Protein AF-A0A7V9ZMJ8-F1 (afdb_monomer_lite)

Foldseek 3Di:
DDDPVNVVLVVCLVVVHDLVVLLVQLLVLLVVQDPVSLVVSLVSLLSQVVVVHNLVSLLVQLLVQLQDPRLSSLVSSLVSVVSQVVVPPNLVSLLVSLLVQLQDLDPSSLVSSVVSVLVQVVVVGSLVSLLVSLLVQCPDPRLSSNVSSLVSCLSSLVSPDNLVVLLVQLLVQCVDPDPSSVVSSVVSQVSCVVSVHAPVSSVVSVVVSVVVVVVVVVVVVVVVVVVVVPD

pLDDT: mean 87.4, std 9.99, range [46.44, 97.94]

Structure (mmCIF, N/CA/C/O backbone):
data_AF-A0A7V9ZMJ8-F1
#
_entry.id   AF-A0A7V9ZMJ8-F1
#
loop_
_atom_site.group_PDB
_atom_site.id
_atom_site.type_symbol
_atom_site.label_atom_id
_atom_site.label_alt_id
_atom_site.label_comp_id
_atom_site.label_asym_id
_atom_site.label_entity_id
_atom_site.label_seq_id
_atom_site.pdbx_PDB_ins_code
_atom_site.Cartn_x
_atom_site.Cartn_y
_atom_site.Cartn_z
_atom_site.occupancy
_atom_site.B_iso_or_equiv
_atom_site.auth_seq_id
_atom_site.auth_comp_id
_atom_site.auth_asym_id
_atom_site.auth_atom_id
_atom_site.pdbx_PDB_model_num
ATOM 1 N N . MET A 1 1 ? 5.856 14.956 -35.109 1.00 46.44 1 MET A N 1
ATOM 2 C CA . MET A 1 1 ? 7.252 14.642 -35.480 1.00 46.44 1 MET A CA 1
ATOM 3 C C . MET A 1 1 ? 7.821 13.859 -34.306 1.00 46.44 1 MET A C 1
ATOM 5 O O . MET A 1 1 ? 7.789 14.405 -33.212 1.00 46.44 1 MET A O 1
ATOM 9 N N . LYS A 1 2 ? 8.173 12.573 -34.464 1.00 55.44 2 LYS A N 1
ATOM 10 C CA . LYS A 1 2 ? 8.840 11.833 -33.376 1.00 55.44 2 LYS A CA 1
ATOM 11 C C . LYS A 1 2 ? 10.192 12.506 -33.128 1.00 55.44 2 LYS A C 1
ATOM 13 O O . LYS A 1 2 ? 10.870 12.827 -34.103 1.00 55.44 2 LYS A O 1
ATOM 18 N N . ASP A 1 3 ? 10.549 12.768 -31.874 1.00 75.50 3 ASP A N 1
ATOM 19 C CA . ASP A 1 3 ? 11.880 13.294 -31.574 1.00 75.50 3 ASP A CA 1
ATOM 20 C C . ASP A 1 3 ? 12.958 12.241 -31.908 1.00 75.50 3 ASP A C 1
ATOM 22 O O . ASP A 1 3 ? 12.680 11.041 -32.012 1.00 75.50 3 ASP A O 1
ATOM 26 N N . ALA A 1 4 ? 14.192 12.697 -32.132 1.00 70.88 4 ALA A N 1
ATOM 27 C CA . ALA A 1 4 ? 15.295 11.826 -32.538 1.00 70.88 4 ALA A CA 1
ATOM 28 C C . ALA A 1 4 ? 15.610 10.733 -31.498 1.00 70.88 4 ALA A C 1
ATOM 30 O O . ALA A 1 4 ? 16.065 9.651 -31.865 1.00 70.88 4 ALA A O 1
ATOM 31 N N . ILE A 1 5 ? 15.324 10.989 -30.217 1.00 69.94 5 ILE A N 1
ATOM 32 C CA . ILE A 1 5 ? 15.531 10.039 -29.120 1.00 69.94 5 ILE A CA 1
ATOM 33 C C . ILE A 1 5 ? 14.512 8.899 -29.229 1.00 69.94 5 ILE A C 1
ATOM 35 O O . ILE A 1 5 ? 14.880 7.736 -29.126 1.00 69.94 5 ILE A O 1
ATOM 39 N N . SER A 1 6 ? 13.252 9.205 -29.529 1.00 71.31 6 SER A N 1
ATOM 40 C CA . SER A 1 6 ? 12.178 8.238 -29.753 1.00 71.31 6 SER A CA 1
ATOM 41 C C . SER A 1 6 ? 12.497 7.296 -30.915 1.00 71.31 6 SER A C 1
ATOM 43 O O . SER A 1 6 ? 12.314 6.088 -30.786 1.00 71.31 6 SER A O 1
ATOM 45 N N . VAL A 1 7 ? 13.034 7.830 -32.019 1.00 79.19 7 VAL A N 1
ATOM 46 C CA . VAL A 1 7 ? 13.450 7.035 -33.189 1.00 79.19 7 VAL A CA 1
ATOM 47 C C . VAL A 1 7 ? 14.649 6.143 -32.863 1.00 79.19 7 VAL A C 1
ATOM 49 O O . VAL A 1 7 ? 14.655 4.971 -33.233 1.00 79.19 7 VAL A O 1
ATOM 52 N N . LEU A 1 8 ? 15.647 6.673 -32.152 1.00 76.38 8 LEU A N 1
ATOM 53 C CA . LEU A 1 8 ? 16.823 5.907 -31.744 1.00 76.38 8 LEU A CA 1
ATOM 54 C C . LEU A 1 8 ? 16.453 4.775 -30.776 1.00 76.38 8 LEU A C 1
ATOM 56 O O . LEU A 1 8 ? 16.906 3.648 -30.947 1.00 76.38 8 LEU A O 1
ATOM 60 N N . LEU A 1 9 ? 15.584 5.055 -29.803 1.00 75.12 9 LEU A N 1
ATOM 61 C CA . LEU A 1 9 ? 15.070 4.051 -28.876 1.00 75.12 9 LEU A CA 1
ATOM 62 C C . LEU A 1 9 ? 14.275 2.974 -29.611 1.00 75.12 9 LEU A C 1
ATOM 64 O O . LEU A 1 9 ? 14.519 1.798 -29.369 1.00 75.12 9 LEU A O 1
ATOM 68 N N . ASP A 1 10 ? 13.367 3.348 -30.520 1.00 79.94 10 ASP A N 1
ATOM 69 C CA . ASP A 1 10 ? 12.619 2.385 -31.342 1.00 79.94 10 ASP A CA 1
ATOM 70 C C . ASP A 1 10 ? 13.582 1.467 -32.120 1.00 79.94 10 ASP A C 1
ATOM 72 O O . ASP A 1 10 ? 13.433 0.249 -32.069 1.00 79.94 10 ASP A O 1
ATOM 76 N N . GLY A 1 11 ? 14.637 2.023 -32.729 1.00 81.56 11 GLY A N 1
ATOM 77 C CA . GLY A 1 11 ? 15.664 1.238 -33.421 1.00 81.56 11 GLY A CA 1
ATOM 78 C C . GLY A 1 11 ? 16.443 0.278 -32.511 1.00 81.56 11 GLY A C 1
ATOM 79 O O . GLY A 1 11 ? 16.689 -0.863 -32.898 1.00 81.56 11 GLY A O 1
ATOM 80 N N . LEU A 1 12 ? 16.795 0.698 -31.289 1.00 80.94 12 LEU A N 1
ATOM 81 C CA . LEU A 1 12 ? 17.442 -0.175 -30.297 1.00 80.94 12 LEU A CA 1
ATOM 82 C C . LEU A 1 12 ? 16.512 -1.314 -29.852 1.00 80.94 12 LEU A C 1
ATOM 84 O O . LEU A 1 12 ? 16.929 -2.472 -29.770 1.00 80.94 12 LEU A O 1
ATOM 88 N N . PHE A 1 13 ? 15.237 -0.994 -29.623 1.00 81.81 13 PHE A N 1
ATOM 89 C CA . PHE A 1 13 ? 14.208 -1.969 -29.274 1.00 81.81 13 PHE A CA 1
ATOM 90 C C . PHE A 1 13 ? 13.979 -2.997 -30.387 1.00 81.81 13 PHE A C 1
ATOM 92 O O . PHE A 1 13 ? 13.828 -4.182 -30.084 1.00 81.81 13 PHE A O 1
ATOM 99 N N . ASP A 1 14 ? 13.964 -2.567 -31.649 1.00 82.62 14 ASP A N 1
ATOM 100 C CA . ASP A 1 14 ? 13.757 -3.437 -32.812 1.00 82.62 14 ASP A CA 1
ATOM 101 C C . ASP A 1 14 ? 14.979 -4.324 -33.092 1.00 82.62 14 ASP A C 1
ATOM 103 O O . ASP A 1 14 ? 14.833 -5.478 -33.494 1.00 82.62 14 ASP A O 1
ATOM 107 N N . ALA A 1 15 ? 16.185 -3.831 -32.799 1.00 83.19 15 ALA A N 1
ATOM 108 C CA . ALA A 1 15 ? 17.418 -4.614 -32.870 1.00 83.19 15 ALA A CA 1
ATOM 109 C C . ALA A 1 15 ? 17.610 -5.576 -31.680 1.00 83.19 15 ALA A C 1
ATOM 111 O O . ALA A 1 15 ? 18.555 -6.365 -31.689 1.00 83.19 15 ALA A O 1
ATOM 112 N N . ALA A 1 16 ? 16.742 -5.516 -30.660 1.00 80.12 16 ALA A N 1
ATOM 113 C CA . ALA A 1 16 ? 16.867 -6.243 -29.394 1.00 80.12 16 ALA A CA 1
ATOM 114 C C . ALA A 1 16 ? 18.222 -6.025 -28.684 1.00 80.12 16 ALA A C 1
ATOM 116 O O . ALA A 1 16 ? 18.769 -6.943 -28.067 1.00 80.12 16 ALA A O 1
ATOM 117 N N . GLN A 1 17 ? 18.763 -4.807 -28.767 1.00 82.19 17 GLN A N 1
ATOM 118 C CA . GLN A 1 17 ? 20.057 -4.419 -28.199 1.00 82.19 17 GLN A CA 1
ATOM 119 C C . GLN A 1 17 ? 19.907 -3.265 -27.203 1.00 82.19 17 GLN A C 1
ATOM 121 O O . GLN A 1 17 ? 18.953 -2.494 -27.262 1.00 82.19 17 GLN A O 1
ATOM 126 N N . GLY A 1 18 ? 20.872 -3.142 -26.288 1.00 85.31 18 GLY A N 1
ATOM 127 C CA . GLY A 1 18 ? 20.977 -1.990 -25.388 1.00 85.31 18 GLY A CA 1
ATOM 128 C C . GLY A 1 18 ? 19.915 -1.921 -24.284 1.00 85.31 18 GLY A C 1
ATOM 129 O O . GLY A 1 18 ? 19.622 -0.840 -23.776 1.00 85.31 18 GLY A O 1
ATOM 130 N N . PHE A 1 19 ? 19.274 -3.046 -23.939 1.00 88.81 19 PHE A N 1
ATOM 131 C CA . PHE A 1 19 ? 18.218 -3.064 -22.920 1.00 88.81 19 PHE A CA 1
ATOM 132 C C . PHE A 1 19 ? 18.720 -2.605 -21.550 1.00 88.81 19 PHE A C 1
ATOM 134 O O . PHE A 1 19 ? 18.003 -1.882 -20.869 1.00 88.81 19 PHE A O 1
ATOM 141 N N . GLU A 1 20 ? 19.941 -2.979 -21.167 1.00 90.69 20 GLU A N 1
ATOM 142 C CA . GLU A 1 20 ? 20.524 -2.606 -19.876 1.00 90.69 20 GLU A CA 1
ATOM 143 C C . GLU A 1 20 ? 20.753 -1.090 -19.778 1.00 90.69 20 GLU A C 1
ATOM 145 O O . GLU A 1 20 ? 20.401 -0.459 -18.780 1.00 90.69 20 GLU A O 1
ATOM 150 N N . GLU A 1 21 ? 21.248 -0.463 -20.847 1.00 91.06 21 GLU A N 1
ATOM 151 C CA . GLU A 1 21 ? 21.410 0.986 -20.924 1.00 91.06 21 GLU A CA 1
ATOM 152 C C . GLU A 1 21 ? 20.061 1.707 -20.903 1.00 91.06 21 GLU A C 1
ATOM 154 O O . GLU A 1 21 ? 19.918 2.718 -20.216 1.00 91.06 21 GLU A O 1
ATOM 159 N N . ILE A 1 22 ? 19.053 1.186 -21.609 1.00 91.62 22 ILE A N 1
ATOM 160 C CA . ILE A 1 22 ? 17.702 1.762 -21.599 1.00 91.62 22 ILE A CA 1
ATOM 161 C C . ILE A 1 22 ? 17.061 1.625 -20.213 1.00 91.62 22 ILE A C 1
ATOM 163 O O . ILE A 1 22 ? 16.431 2.572 -19.743 1.00 91.62 22 ILE A O 1
ATOM 167 N N . GLU A 1 23 ? 17.234 0.486 -19.540 1.00 94.88 23 GLU A N 1
ATOM 168 C CA . GLU A 1 23 ? 16.781 0.269 -18.162 1.00 94.88 23 GLU A CA 1
ATOM 169 C C . GLU A 1 23 ? 17.428 1.271 -17.206 1.00 94.88 23 GLU A C 1
ATOM 171 O O . GLU A 1 23 ? 16.733 1.887 -16.395 1.00 94.88 23 GLU A O 1
ATOM 176 N N . LYS A 1 24 ? 18.738 1.496 -17.344 1.00 94.75 24 LYS A N 1
ATOM 177 C CA . LYS A 1 24 ? 19.461 2.496 -16.559 1.00 94.75 24 LYS A CA 1
ATOM 178 C C . LYS A 1 24 ? 18.936 3.908 -16.816 1.00 94.75 24 LYS A C 1
ATOM 180 O O . LYS A 1 24 ? 18.622 4.617 -15.866 1.00 94.75 24 LYS A O 1
ATOM 185 N N . ILE A 1 25 ? 18.764 4.298 -18.080 1.00 93.75 25 ILE A N 1
ATOM 186 C CA . ILE A 1 25 ? 18.203 5.609 -18.446 1.00 93.75 25 ILE A CA 1
ATOM 187 C C . ILE A 1 25 ? 16.792 5.770 -17.866 1.00 93.75 25 ILE A C 1
ATOM 189 O O . ILE A 1 25 ? 16.464 6.827 -17.327 1.00 93.75 25 ILE A O 1
ATOM 193 N N . ALA A 1 26 ? 15.955 4.734 -17.938 1.00 95.44 26 ALA A N 1
ATOM 194 C CA . ALA A 1 26 ? 14.611 4.763 -17.373 1.00 95.44 26 ALA A CA 1
ATOM 195 C C . ALA A 1 26 ? 14.638 4.977 -15.851 1.00 95.44 26 ALA A C 1
ATOM 197 O O . ALA A 1 26 ? 13.867 5.796 -15.345 1.00 95.44 26 ALA A O 1
ATOM 198 N N . ALA A 1 27 ? 15.533 4.297 -15.130 1.00 96.50 27 ALA A N 1
ATOM 199 C CA . ALA A 1 27 ? 15.705 4.443 -13.685 1.00 96.50 27 ALA A CA 1
ATOM 200 C C . ALA A 1 27 ? 16.268 5.819 -13.282 1.00 96.50 27 ALA A C 1
ATOM 202 O O . ALA A 1 27 ? 15.776 6.434 -12.328 1.00 96.50 27 ALA A O 1
ATOM 203 N N . ASP A 1 28 ? 17.243 6.336 -14.033 1.00 95.75 28 ASP A N 1
ATOM 204 C CA . ASP A 1 28 ? 17.834 7.658 -13.811 1.00 95.75 28 ASP A CA 1
ATOM 205 C C . ASP A 1 28 ? 16.784 8.761 -14.019 1.00 95.75 28 ASP A C 1
ATOM 207 O O . ASP A 1 28 ? 16.609 9.639 -13.171 1.00 95.75 28 ASP A O 1
ATOM 211 N N . LEU A 1 29 ? 16.005 8.673 -15.103 1.00 95.31 29 LEU A N 1
ATOM 212 C CA . LEU A 1 29 ? 14.908 9.600 -15.388 1.00 95.31 29 LEU A CA 1
ATOM 213 C C . LEU A 1 29 ? 13.778 9.505 -14.358 1.00 95.31 29 LEU A C 1
ATOM 215 O O . LEU A 1 29 ? 13.191 10.528 -14.010 1.00 95.31 29 LEU A O 1
ATOM 219 N N . PHE A 1 30 ? 13.486 8.304 -13.852 1.00 95.81 30 PHE A N 1
ATOM 220 C CA . PHE A 1 30 ? 12.517 8.124 -12.771 1.00 95.81 30 PHE A CA 1
ATOM 221 C C . PHE A 1 30 ? 12.967 8.869 -11.511 1.00 95.81 30 PHE A C 1
ATOM 223 O O . PHE A 1 30 ? 12.201 9.605 -10.896 1.00 95.81 30 PHE A O 1
ATOM 230 N N . THR A 1 31 ? 14.245 8.718 -11.158 1.00 94.62 31 THR A N 1
ATOM 231 C CA . THR A 1 31 ? 14.837 9.321 -9.958 1.00 94.62 31 THR A CA 1
ATOM 232 C C . THR A 1 31 ? 14.975 10.840 -10.071 1.00 94.62 31 THR A C 1
ATOM 234 O O . THR A 1 31 ? 14.899 11.530 -9.059 1.00 94.62 31 THR A O 1
ATOM 237 N N . ALA A 1 32 ? 15.131 11.379 -11.284 1.00 93.06 32 ALA A N 1
ATOM 238 C CA . ALA A 1 32 ? 15.196 12.821 -11.515 1.00 93.06 32 ALA A CA 1
ATOM 239 C C . ALA A 1 32 ? 13.908 13.568 -11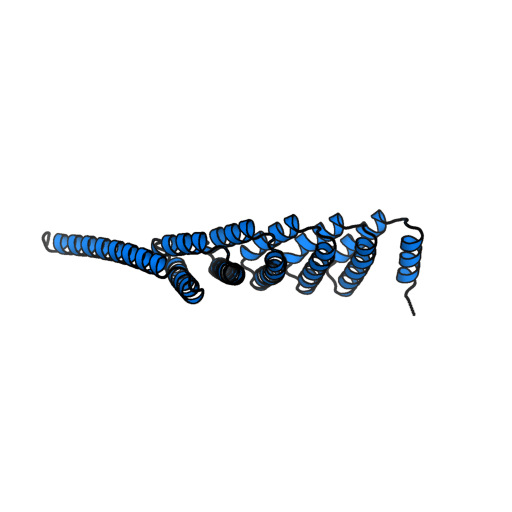.111 1.00 93.06 32 ALA A C 1
ATOM 241 O O . ALA A 1 32 ? 13.958 14.778 -10.893 1.00 93.06 32 ALA A O 1
ATOM 242 N N . GLY A 1 33 ? 12.763 12.878 -11.039 1.00 84.88 33 GLY A N 1
ATOM 243 C CA . GLY A 1 33 ? 11.537 13.352 -10.381 1.00 84.88 33 GLY A CA 1
ATOM 244 C C . GLY A 1 33 ? 10.784 14.511 -11.047 1.00 84.88 33 GLY A C 1
ATOM 245 O O . GLY A 1 33 ? 9.673 14.822 -10.638 1.00 84.88 33 GLY A O 1
ATOM 246 N N . ASN A 1 34 ? 11.325 15.159 -12.084 1.00 93.38 34 ASN A N 1
ATOM 247 C CA . ASN A 1 34 ? 10.576 16.174 -12.832 1.00 93.38 34 ASN A CA 1
ATOM 248 C C . ASN A 1 34 ? 9.596 15.521 -13.821 1.00 93.38 34 ASN A C 1
ATOM 250 O O . ASN A 1 34 ? 9.869 14.447 -14.360 1.00 93.38 34 ASN A O 1
ATOM 254 N N . LEU A 1 35 ? 8.483 16.204 -14.111 1.00 91.19 35 LEU A N 1
ATOM 255 C CA . LEU A 1 35 ? 7.379 15.660 -14.909 1.00 91.19 35 LEU A CA 1
ATOM 256 C C . LEU A 1 35 ? 7.825 15.099 -16.271 1.00 91.19 35 LEU A C 1
ATOM 258 O O . LEU A 1 35 ? 7.414 14.004 -16.646 1.00 91.19 35 LEU A O 1
ATOM 262 N N . ASN A 1 36 ? 8.687 15.808 -17.004 1.00 91.44 36 ASN A N 1
ATOM 263 C CA . ASN A 1 36 ? 9.133 15.368 -18.330 1.00 91.44 36 ASN A CA 1
ATOM 264 C C . ASN A 1 36 ? 10.000 14.103 -18.250 1.00 91.44 36 ASN A C 1
ATOM 266 O O . ASN A 1 36 ? 9.807 13.165 -19.031 1.00 91.44 36 ASN A O 1
ATOM 270 N N . SER A 1 37 ? 10.931 14.050 -17.293 1.00 93.19 37 SER A N 1
ATOM 271 C CA . SER A 1 37 ? 11.751 12.860 -17.049 1.00 93.19 37 SER A CA 1
ATOM 272 C C . SER A 1 37 ? 10.894 11.680 -16.607 1.00 93.19 37 SER A C 1
ATOM 274 O O . SER A 1 37 ? 11.045 10.586 -17.142 1.00 93.19 37 SER A O 1
ATOM 276 N N . LEU A 1 38 ? 9.929 11.913 -15.722 1.00 95.06 38 LEU A N 1
ATOM 277 C CA . LEU A 1 38 ? 8.979 10.913 -15.253 1.00 95.06 38 LEU A CA 1
ATOM 278 C C . LEU A 1 38 ? 8.125 10.329 -16.395 1.00 95.06 38 LEU A C 1
ATOM 280 O O . LEU A 1 38 ? 8.024 9.109 -16.522 1.00 95.06 38 LEU A O 1
ATOM 284 N N . GLN A 1 39 ? 7.572 11.160 -17.286 1.00 93.44 39 GLN A N 1
ATOM 285 C CA . GLN A 1 39 ? 6.818 10.676 -18.456 1.00 93.44 39 GLN A CA 1
ATOM 286 C C . GLN A 1 39 ? 7.701 9.912 -19.454 1.00 93.44 39 GLN A C 1
ATOM 288 O O . GLN A 1 39 ? 7.273 8.911 -20.040 1.00 93.44 39 GLN A O 1
ATOM 293 N N . THR A 1 40 ? 8.950 10.348 -19.628 1.00 92.31 40 THR A N 1
ATOM 294 C CA . THR A 1 40 ? 9.919 9.638 -20.474 1.00 92.31 40 THR A CA 1
ATOM 295 C C . THR A 1 40 ? 10.267 8.279 -19.867 1.00 92.31 40 THR A C 1
ATOM 297 O O . THR A 1 40 ? 10.192 7.265 -20.556 1.00 92.31 40 THR A O 1
ATOM 300 N N . SER A 1 41 ? 10.549 8.233 -18.563 1.00 95.56 41 SER A N 1
ATOM 301 C CA . SER A 1 41 ? 10.789 7.002 -17.804 1.00 95.56 41 SER A CA 1
ATOM 302 C C . SER A 1 41 ? 9.614 6.029 -17.919 1.00 95.56 41 SER A C 1
ATOM 304 O O . SER A 1 41 ? 9.805 4.869 -18.282 1.00 95.56 41 SER A O 1
ATOM 306 N N . LYS A 1 42 ? 8.383 6.518 -17.720 1.00 95.75 42 LYS A N 1
ATOM 307 C CA . LYS A 1 42 ? 7.151 5.742 -17.905 1.00 95.75 42 LYS A CA 1
ATOM 308 C C . LYS A 1 42 ? 7.095 5.094 -19.291 1.00 95.75 42 LYS A C 1
ATOM 310 O O . LYS A 1 42 ? 6.871 3.891 -19.394 1.00 95.75 42 LYS A O 1
ATOM 315 N N . SER A 1 43 ? 7.347 5.874 -20.342 1.00 93.62 43 SER A N 1
ATOM 316 C CA . SER A 1 43 ? 7.328 5.396 -21.733 1.00 93.62 43 SER A CA 1
ATOM 317 C C . SER A 1 43 ? 8.414 4.349 -22.010 1.00 93.62 43 SER A C 1
ATOM 319 O O . SER A 1 43 ? 8.187 3.393 -22.752 1.00 93.62 43 SER A O 1
ATOM 321 N N . LEU A 1 44 ? 9.600 4.505 -21.413 1.00 94.19 44 LEU A N 1
ATOM 322 C CA . LEU A 1 44 ? 10.689 3.534 -21.525 1.00 94.19 44 LEU A CA 1
ATOM 323 C C . LEU A 1 44 ? 10.339 2.215 -20.834 1.00 94.19 44 LEU A C 1
ATOM 325 O O . LEU A 1 44 ? 10.453 1.157 -21.454 1.00 94.19 44 LEU A O 1
ATOM 329 N N . TYR A 1 45 ? 9.856 2.270 -19.591 1.00 96.25 45 TYR A N 1
ATOM 330 C CA . TYR A 1 45 ? 9.415 1.077 -18.872 1.00 96.25 45 TYR A CA 1
ATOM 331 C C . TYR A 1 45 ? 8.252 0.375 -19.573 1.00 96.25 45 TYR A C 1
ATOM 333 O O . TYR A 1 45 ? 8.240 -0.851 -19.625 1.00 96.25 45 TYR A O 1
ATOM 341 N N . GLU A 1 46 ? 7.319 1.109 -20.186 1.00 93.62 46 GLU A N 1
ATOM 342 C CA . GLU A 1 46 ? 6.245 0.514 -20.991 1.00 93.62 46 GLU A CA 1
ATOM 343 C C . GLU A 1 46 ? 6.795 -0.368 -22.120 1.00 93.62 46 GLU A C 1
ATOM 345 O O . GLU A 1 46 ? 6.387 -1.522 -22.296 1.00 93.62 46 GLU A O 1
ATOM 350 N N . LYS A 1 47 ? 7.760 0.164 -22.878 1.00 91.56 47 LYS A N 1
ATOM 351 C CA . LYS A 1 47 ? 8.391 -0.540 -24.001 1.00 91.56 47 LYS A CA 1
ATOM 352 C C . LYS A 1 47 ? 9.257 -1.714 -23.548 1.00 91.56 47 LYS A C 1
ATOM 354 O O . LYS A 1 47 ? 9.283 -2.732 -24.241 1.00 91.56 47 LYS A O 1
ATOM 359 N N . LEU A 1 48 ? 9.947 -1.576 -22.415 1.00 93.19 48 LEU A N 1
ATOM 360 C CA . LEU A 1 48 ? 10.745 -2.643 -21.809 1.00 93.19 48 LEU A CA 1
ATOM 361 C C . LEU A 1 48 ? 9.853 -3.799 -21.347 1.00 93.19 48 LEU A C 1
ATOM 363 O O . LEU A 1 48 ? 10.024 -4.930 -21.806 1.00 93.19 48 LEU A O 1
ATOM 367 N N . VAL A 1 49 ? 8.861 -3.509 -20.500 1.00 93.88 49 VAL A N 1
ATOM 368 C CA . VAL A 1 49 ? 7.994 -4.525 -19.884 1.00 93.88 49 VAL A CA 1
ATOM 369 C C . VAL A 1 49 ? 7.171 -5.260 -20.941 1.00 93.88 49 VAL A C 1
ATOM 371 O O . VAL A 1 49 ? 7.102 -6.485 -20.898 1.00 93.88 49 VAL A O 1
ATOM 374 N N . SER A 1 50 ? 6.649 -4.561 -21.956 1.00 90.50 50 SER A N 1
ATOM 375 C CA . SER A 1 50 ? 5.916 -5.194 -23.072 1.00 90.50 50 SER A CA 1
ATOM 376 C C . SER A 1 50 ? 6.754 -6.167 -23.914 1.00 90.50 50 SER A C 1
ATOM 378 O O . SER A 1 50 ? 6.196 -7.023 -24.596 1.00 90.50 50 SER A O 1
ATOM 380 N N . ARG A 1 51 ? 8.088 -6.080 -23.849 1.00 89.25 51 ARG A N 1
ATOM 381 C CA . ARG A 1 51 ? 9.032 -7.028 -24.469 1.00 89.25 51 ARG A CA 1
ATOM 382 C C . ARG A 1 51 ? 9.592 -8.050 -23.472 1.00 89.25 51 ARG A C 1
ATOM 384 O O . ARG A 1 51 ? 10.521 -8.787 -23.797 1.00 89.25 51 ARG A O 1
ATOM 391 N N . GLY A 1 52 ? 9.064 -8.083 -22.250 1.00 90.38 52 GLY A N 1
ATOM 392 C CA . GLY A 1 52 ? 9.539 -8.947 -21.172 1.00 90.38 52 GLY A CA 1
ATOM 393 C C . GLY A 1 52 ? 10.930 -8.583 -20.641 1.00 90.38 52 GLY A C 1
ATOM 394 O O . GLY A 1 52 ? 11.610 -9.446 -20.088 1.00 90.38 52 GLY A O 1
ATOM 395 N N . LYS A 1 53 ? 11.369 -7.332 -20.819 1.00 92.38 53 LYS A N 1
ATOM 396 C CA . LYS A 1 53 ? 12.642 -6.781 -20.319 1.00 92.38 53 LYS A CA 1
ATOM 397 C C . LYS A 1 53 ? 12.387 -5.769 -19.199 1.00 92.38 53 LYS A C 1
ATOM 399 O O . LYS A 1 53 ? 11.254 -5.337 -19.006 1.00 92.38 53 LYS A O 1
ATOM 404 N N . GLY A 1 54 ? 13.409 -5.428 -18.415 1.00 93.50 54 GLY A N 1
ATOM 405 C CA . GLY A 1 54 ? 13.333 -4.392 -17.381 1.00 93.50 54 GLY A CA 1
ATOM 406 C C . GLY A 1 54 ? 12.318 -4.592 -16.264 1.00 93.50 54 GLY A C 1
ATOM 407 O O . GLY A 1 54 ? 12.069 -3.647 -15.523 1.00 93.50 54 GLY A O 1
ATOM 408 N N . ARG A 1 55 ? 11.733 -5.788 -16.104 1.00 95.50 55 ARG A N 1
ATOM 409 C CA . ARG A 1 55 ? 10.691 -6.033 -15.093 1.00 95.50 55 ARG A CA 1
ATOM 410 C C . ARG A 1 55 ? 11.192 -5.794 -13.671 1.00 95.50 55 ARG A C 1
ATOM 412 O O . ARG A 1 55 ? 10.502 -5.128 -12.911 1.00 95.50 55 ARG A O 1
ATOM 419 N N . GLN A 1 56 ? 12.391 -6.273 -13.326 1.00 97.00 56 GLN A N 1
ATOM 420 C CA . GLN A 1 56 ? 12.943 -6.048 -11.985 1.00 97.00 56 GLN A CA 1
ATOM 421 C C . GLN A 1 56 ? 13.240 -4.565 -11.744 1.00 97.00 56 GLN A C 1
ATOM 423 O O . GLN A 1 56 ? 12.850 -4.029 -10.716 1.00 97.00 56 GLN A O 1
ATOM 428 N N . SER A 1 57 ? 13.860 -3.884 -12.712 1.00 97.12 57 SER A N 1
ATOM 429 C CA . SER A 1 57 ? 14.124 -2.442 -12.619 1.00 97.12 57 SER A CA 1
ATOM 430 C C . SER A 1 57 ? 12.823 -1.637 -12.452 1.00 97.12 57 SER A C 1
ATOM 432 O O . SER A 1 57 ? 12.719 -0.779 -11.575 1.00 97.12 57 SER A O 1
ATOM 434 N N . ALA A 1 58 ? 11.780 -1.992 -13.210 1.00 97.75 58 ALA A N 1
ATOM 435 C CA . ALA A 1 58 ? 10.450 -1.403 -13.085 1.00 97.75 58 ALA A CA 1
ATOM 436 C C . ALA A 1 58 ? 9.816 -1.669 -11.709 1.00 97.75 58 ALA A C 1
ATOM 438 O O . ALA A 1 58 ? 9.202 -0.764 -11.150 1.00 97.75 58 ALA A O 1
ATOM 439 N N . VAL A 1 59 ? 9.974 -2.877 -11.153 1.00 97.94 59 VAL A N 1
ATOM 440 C CA . VAL A 1 59 ? 9.518 -3.219 -9.796 1.00 97.94 59 VAL A CA 1
ATOM 441 C C . VAL A 1 59 ? 10.217 -2.353 -8.751 1.00 97.94 59 VAL A C 1
ATOM 443 O O . VAL A 1 59 ? 9.536 -1.768 -7.912 1.00 97.94 59 VAL A O 1
ATOM 446 N N . GLU A 1 60 ? 11.543 -2.217 -8.811 1.00 97.25 60 GLU A N 1
ATOM 447 C CA . GLU A 1 60 ? 12.297 -1.394 -7.856 1.00 97.25 60 GLU A CA 1
ATOM 448 C C . GLU A 1 60 ? 11.890 0.08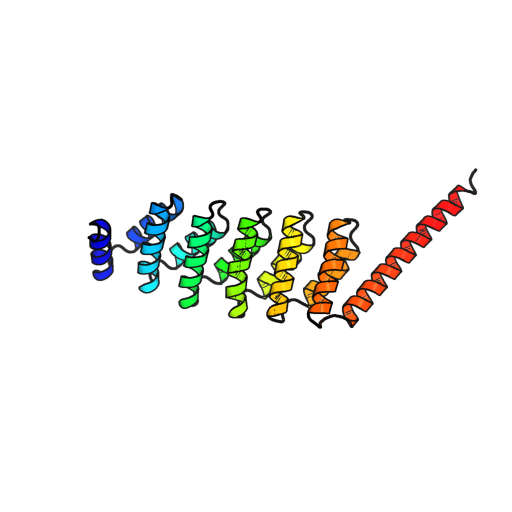4 -7.935 1.00 97.25 60 GLU A C 1
ATOM 450 O O . GLU A 1 60 ? 11.648 0.727 -6.907 1.00 97.25 60 GLU A O 1
ATOM 455 N N . ALA A 1 61 ? 11.739 0.618 -9.152 1.00 97.38 61 ALA A N 1
ATOM 456 C CA . ALA A 1 61 ? 11.252 1.978 -9.369 1.00 97.38 61 ALA A CA 1
ATOM 457 C C . ALA A 1 61 ? 9.834 2.160 -8.805 1.00 97.38 61 ALA A C 1
ATOM 459 O O . ALA A 1 61 ? 9.575 3.103 -8.050 1.00 97.38 61 ALA A O 1
ATOM 460 N N . ALA A 1 62 ? 8.929 1.224 -9.104 1.00 97.69 62 ALA A N 1
ATOM 461 C CA . ALA A 1 62 ? 7.557 1.253 -8.621 1.00 97.69 62 ALA A CA 1
ATOM 462 C C . ALA A 1 62 ? 7.505 1.210 -7.087 1.00 97.69 62 ALA A C 1
ATOM 464 O O . ALA A 1 62 ? 6.908 2.099 -6.475 1.00 97.69 62 ALA A O 1
ATOM 465 N N . LYS A 1 63 ? 8.196 0.244 -6.469 1.00 96.94 63 LYS A N 1
ATOM 466 C CA . LYS A 1 63 ? 8.286 0.052 -5.016 1.00 96.94 63 LYS A CA 1
ATOM 467 C C . LYS A 1 63 ? 8.774 1.314 -4.314 1.00 96.94 63 LYS A C 1
ATOM 469 O O . LYS A 1 63 ? 8.125 1.777 -3.378 1.00 96.94 63 LYS A O 1
ATOM 474 N N . LYS A 1 64 ? 9.873 1.905 -4.793 1.00 95.56 64 LYS A N 1
ATOM 475 C CA . LYS A 1 64 ? 10.415 3.150 -4.234 1.00 95.56 64 LYS A CA 1
ATOM 476 C C . LYS A 1 64 ? 9.435 4.309 -4.395 1.00 95.56 64 LYS A C 1
ATOM 478 O O . LYS A 1 64 ? 9.211 5.058 -3.449 1.00 95.56 64 LYS A O 1
ATOM 483 N N . GLY A 1 65 ? 8.850 4.467 -5.579 1.00 96.56 65 GLY A N 1
ATOM 484 C CA . GLY A 1 65 ? 8.023 5.632 -5.862 1.00 96.56 65 GLY A CA 1
ATOM 485 C C . GLY A 1 65 ? 6.637 5.611 -5.210 1.00 96.56 65 GLY A C 1
ATOM 486 O O . GLY A 1 65 ? 6.102 6.687 -4.983 1.00 96.56 65 GLY A O 1
ATOM 487 N N . ILE A 1 66 ? 6.082 4.454 -4.807 1.00 96.50 66 ILE A N 1
ATOM 488 C CA . ILE A 1 66 ? 4.849 4.404 -3.984 1.00 96.50 66 ILE A CA 1
ATOM 489 C C . ILE A 1 66 ? 5.016 5.164 -2.661 1.00 96.50 66 ILE A C 1
ATOM 491 O O . ILE A 1 66 ? 4.058 5.770 -2.182 1.00 96.50 66 ILE A O 1
ATOM 495 N N . LEU A 1 67 ? 6.227 5.156 -2.102 1.00 95.56 67 LEU A N 1
ATOM 496 C CA . LEU A 1 67 ? 6.578 5.821 -0.847 1.00 95.56 67 LEU A CA 1
ATOM 497 C C . LEU A 1 67 ? 7.169 7.226 -1.057 1.00 95.56 67 LEU A C 1
ATOM 499 O O . LEU A 1 67 ? 7.700 7.806 -0.118 1.00 95.56 67 LEU A O 1
ATOM 503 N N . SER A 1 68 ? 7.139 7.757 -2.283 1.00 96.00 68 SER A N 1
ATOM 504 C CA . SER A 1 68 ? 7.641 9.101 -2.581 1.00 96.00 68 SER A CA 1
ATOM 505 C C . SER A 1 68 ? 6.702 10.176 -2.042 1.00 96.00 68 SER A C 1
ATOM 507 O O . SER A 1 68 ? 5.489 9.983 -2.061 1.00 96.00 68 SER A O 1
ATOM 509 N N . ASP A 1 69 ? 7.241 11.336 -1.668 1.00 94.88 69 ASP A N 1
ATOM 510 C CA . ASP A 1 69 ? 6.458 12.535 -1.334 1.00 94.88 69 ASP A CA 1
ATOM 511 C C . ASP A 1 69 ? 5.886 13.232 -2.584 1.00 94.88 69 ASP A C 1
ATOM 513 O O . ASP A 1 69 ? 4.886 13.953 -2.501 1.00 94.88 69 ASP A O 1
ATOM 517 N N . ASP A 1 70 ? 6.432 12.951 -3.771 1.00 95.44 70 ASP A N 1
ATOM 518 C CA . ASP A 1 70 ? 5.957 13.506 -5.036 1.00 95.44 70 ASP A CA 1
ATOM 519 C C . ASP A 1 70 ? 4.749 12.733 -5.596 1.00 95.44 70 ASP A C 1
ATOM 521 O O . ASP A 1 70 ? 4.762 11.509 -5.760 1.00 95.44 70 ASP A O 1
ATOM 525 N N . TYR A 1 71 ? 3.681 13.469 -5.914 1.00 94.38 71 TYR A N 1
ATOM 526 C CA . TYR A 1 71 ? 2.430 12.885 -6.400 1.00 94.38 71 TYR A CA 1
ATOM 527 C C . TYR A 1 71 ? 2.595 12.175 -7.747 1.00 94.38 71 TYR A C 1
ATOM 529 O O . TYR A 1 71 ? 2.051 11.081 -7.925 1.00 94.38 71 TYR A O 1
ATOM 537 N N . GLU A 1 72 ? 3.343 12.765 -8.681 1.00 95.81 72 GLU A N 1
ATOM 538 C CA . GLU A 1 72 ? 3.524 12.199 -10.020 1.00 95.81 72 GLU A CA 1
ATOM 539 C C . GLU A 1 72 ? 4.357 10.918 -9.977 1.00 95.81 72 GLU A C 1
ATOM 541 O O . GLU A 1 72 ? 4.018 9.927 -10.627 1.00 95.81 72 GLU A O 1
ATOM 546 N N . THR A 1 73 ? 5.379 10.889 -9.127 1.00 97.56 73 THR A N 1
ATOM 547 C CA . THR A 1 73 ? 6.192 9.707 -8.839 1.00 97.56 73 THR A CA 1
ATOM 548 C C . THR A 1 73 ? 5.323 8.580 -8.283 1.00 97.56 73 THR A C 1
ATOM 550 O O . THR A 1 73 ? 5.338 7.476 -8.834 1.00 97.56 73 THR A O 1
ATOM 553 N N . ARG A 1 74 ? 4.476 8.850 -7.274 1.00 96.75 74 ARG A N 1
ATOM 554 C CA . ARG A 1 74 ? 3.516 7.853 -6.756 1.00 96.75 74 ARG A CA 1
ATOM 555 C C . ARG A 1 74 ? 2.558 7.366 -7.840 1.00 96.75 74 ARG A C 1
ATOM 557 O O . ARG A 1 74 ? 2.277 6.170 -7.932 1.00 96.75 74 ARG A O 1
ATOM 564 N N . ASN A 1 75 ? 2.059 8.274 -8.674 1.00 95.75 75 ASN A N 1
ATOM 565 C CA . ASN A 1 75 ? 1.120 7.947 -9.741 1.00 95.75 75 ASN A CA 1
ATOM 566 C C . ASN A 1 75 ? 1.737 7.030 -10.805 1.00 95.75 75 ASN A C 1
ATOM 568 O O . ASN A 1 75 ? 1.133 6.027 -11.195 1.00 95.75 75 ASN A O 1
ATOM 572 N N . ILE A 1 76 ? 2.964 7.321 -11.235 1.00 96.62 76 ILE A N 1
ATOM 573 C CA . ILE A 1 76 ? 3.687 6.483 -12.195 1.00 96.62 76 ILE A CA 1
ATOM 574 C C . ILE A 1 76 ? 4.072 5.150 -11.564 1.00 96.62 76 ILE A C 1
ATOM 576 O O . ILE A 1 76 ? 3.934 4.127 -12.225 1.00 96.62 76 ILE A O 1
ATOM 580 N N . SER A 1 77 ? 4.448 5.116 -10.286 1.00 97.75 77 SER A N 1
ATOM 581 C CA . SER A 1 77 ? 4.671 3.861 -9.564 1.00 97.75 77 SER A CA 1
ATOM 582 C C . SER A 1 77 ? 3.440 2.965 -9.519 1.00 97.75 77 SER A C 1
ATOM 584 O O . SER A 1 77 ? 3.540 1.772 -9.804 1.00 97.75 77 SER A O 1
ATOM 586 N N . ARG A 1 78 ? 2.258 3.523 -9.220 1.00 96.31 78 ARG A N 1
ATOM 587 C CA . ARG A 1 78 ? 0.998 2.764 -9.291 1.00 96.31 78 ARG A CA 1
ATOM 588 C C . ARG A 1 78 ? 0.762 2.240 -10.702 1.00 96.31 78 ARG A C 1
ATOM 590 O O . ARG A 1 78 ? 0.345 1.096 -10.864 1.00 96.31 78 ARG A O 1
ATOM 597 N N . TRP A 1 79 ? 1.013 3.058 -11.725 1.00 96.06 79 TRP A N 1
ATOM 598 C CA . TRP A 1 79 ? 0.897 2.632 -13.119 1.00 96.06 79 TRP A C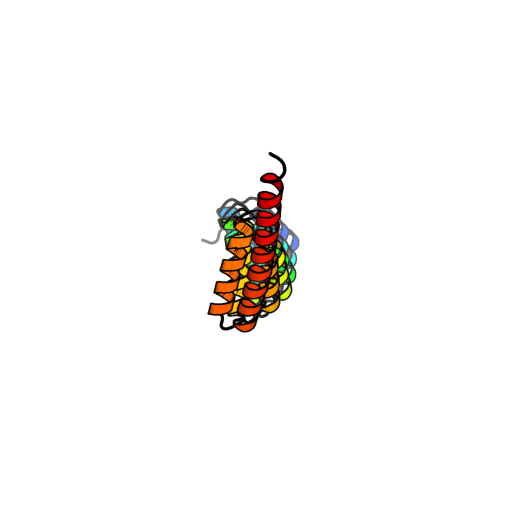A 1
ATOM 599 C C . TRP A 1 79 ? 1.870 1.492 -13.462 1.00 96.06 79 TRP A C 1
ATOM 601 O O . TRP A 1 79 ? 1.434 0.504 -14.051 1.00 96.06 79 TRP A O 1
ATOM 611 N N . LEU A 1 80 ? 3.136 1.579 -13.039 1.00 97.00 80 LEU A N 1
ATOM 612 C CA . LEU A 1 80 ? 4.149 0.542 -13.254 1.00 97.00 80 LEU A CA 1
ATOM 613 C C . LEU A 1 80 ? 3.720 -0.785 -12.631 1.00 97.00 80 LEU A C 1
ATOM 615 O O . LEU A 1 80 ? 3.729 -1.801 -13.320 1.00 97.00 80 LEU A O 1
ATOM 619 N N . PHE A 1 81 ? 3.274 -0.779 -11.371 1.00 96.69 81 PHE A N 1
ATOM 620 C CA . PHE A 1 81 ? 2.765 -1.995 -10.737 1.00 96.69 81 PHE A CA 1
ATOM 621 C C . PHE A 1 81 ? 1.582 -2.593 -11.496 1.00 96.69 81 PHE A C 1
ATOM 623 O O . PHE A 1 81 ? 1.574 -3.793 -11.738 1.00 96.69 81 PHE A O 1
ATOM 630 N N . ASN A 1 82 ? 0.630 -1.777 -11.960 1.00 93.38 82 ASN A N 1
ATOM 631 C CA . ASN A 1 82 ? -0.478 -2.292 -12.773 1.00 93.38 82 ASN A CA 1
ATOM 632 C C . ASN A 1 82 ? 0.019 -2.993 -14.033 1.00 93.38 82 ASN A C 1
ATOM 634 O O . ASN A 1 82 ? -0.468 -4.071 -14.359 1.00 93.38 82 ASN A O 1
ATOM 638 N N . LYS A 1 83 ? 1.000 -2.393 -14.714 1.00 93.94 83 LYS A N 1
ATOM 639 C CA . LYS A 1 83 ? 1.580 -2.975 -15.920 1.00 93.94 83 LYS A CA 1
ATOM 640 C C . LYS A 1 83 ? 2.296 -4.292 -15.621 1.00 93.94 83 LYS A C 1
ATOM 642 O O . LYS A 1 83 ? 2.177 -5.238 -16.386 1.00 93.94 83 LYS A O 1
ATOM 647 N N . LEU A 1 84 ? 2.997 -4.372 -14.494 1.00 94.62 84 LEU A N 1
ATOM 648 C CA . LEU A 1 84 ? 3.676 -5.587 -14.038 1.00 94.62 84 LEU A CA 1
ATOM 649 C C . LEU A 1 84 ? 2.686 -6.693 -13.633 1.00 94.62 84 LEU A C 1
ATOM 651 O O . LEU A 1 84 ? 2.950 -7.872 -13.870 1.00 94.62 84 LEU A O 1
ATOM 655 N N . PHE A 1 85 ? 1.526 -6.330 -13.082 1.00 92.38 85 PHE A N 1
ATOM 656 C CA . PHE A 1 85 ? 0.487 -7.284 -12.694 1.00 92.38 85 PHE A CA 1
ATOM 657 C C . PHE A 1 85 ? -0.183 -7.964 -13.891 1.00 92.38 85 PHE A C 1
ATOM 659 O O . PHE A 1 85 ? -0.605 -9.110 -13.750 1.00 92.38 85 PHE A O 1
ATOM 666 N N . GLU A 1 86 ? -0.240 -7.316 -15.061 1.00 90.25 86 GLU A N 1
ATOM 667 C CA . GLU A 1 86 ? -0.697 -7.952 -16.312 1.00 90.25 86 GLU A CA 1
ATOM 668 C C . GLU A 1 86 ? 0.140 -9.203 -16.643 1.00 90.25 86 GLU A C 1
ATOM 670 O O . GLU A 1 86 ? -0.394 -10.203 -17.121 1.00 90.25 86 GLU A O 1
ATOM 675 N N . ASP A 1 87 ? 1.427 -9.181 -16.282 1.00 88.88 87 ASP A N 1
ATOM 676 C CA . ASP A 1 87 ? 2.388 -10.274 -16.460 1.00 88.88 87 ASP A CA 1
ATOM 677 C C . ASP A 1 87 ? 2.551 -11.159 -15.208 1.00 88.88 87 ASP A C 1
ATOM 679 O O . ASP A 1 87 ? 3.463 -11.987 -15.142 1.00 88.88 87 ASP A O 1
ATOM 683 N N . LYS A 1 88 ? 1.690 -10.995 -14.195 1.00 90.19 88 LYS A N 1
ATOM 684 C CA . LYS A 1 88 ? 1.781 -11.682 -12.894 1.00 90.19 88 LYS A CA 1
ATOM 685 C C . LYS A 1 88 ? 3.126 -11.489 -12.175 1.00 90.19 88 LYS A C 1
ATOM 687 O O . LYS A 1 88 ? 3.611 -12.403 -11.507 1.00 90.19 88 LYS A O 1
ATOM 692 N N . PHE A 1 89 ? 3.734 -10.310 -12.311 1.00 92.06 89 PHE A N 1
ATOM 693 C CA . PHE A 1 89 ? 5.050 -9.990 -11.755 1.00 92.06 89 PHE A CA 1
ATOM 694 C C . PHE A 1 89 ? 4.978 -8.881 -10.693 1.00 92.06 89 PHE A C 1
ATOM 696 O O . PHE A 1 89 ? 4.094 -8.029 -10.733 1.00 92.06 89 PHE A O 1
ATOM 703 N N . GLY A 1 90 ? 5.926 -8.863 -9.748 1.00 92.44 90 GLY A N 1
ATOM 704 C CA . GLY A 1 90 ? 6.089 -7.762 -8.786 1.00 92.44 90 GLY A CA 1
ATOM 705 C C . GLY A 1 90 ? 5.082 -7.722 -7.631 1.00 92.44 90 GLY A C 1
ATOM 706 O O . GLY A 1 90 ? 4.989 -6.712 -6.934 1.00 92.44 90 GLY A O 1
ATOM 707 N N . TYR A 1 91 ? 4.290 -8.781 -7.430 1.00 90.81 91 TYR A N 1
ATOM 708 C CA . TYR A 1 91 ? 3.272 -8.816 -6.375 1.00 90.81 91 TYR A CA 1
ATOM 709 C C . TYR A 1 91 ? 3.869 -8.726 -4.973 1.00 90.81 91 TYR A C 1
ATOM 711 O O . TYR A 1 91 ? 3.359 -7.975 -4.148 1.00 90.81 91 TYR A O 1
ATOM 719 N N . LYS A 1 92 ? 4.959 -9.453 -4.708 1.00 91.00 92 LYS A N 1
ATOM 720 C CA . LYS A 1 92 ? 5.618 -9.449 -3.398 1.00 91.00 92 LYS A CA 1
ATOM 721 C C . LYS A 1 92 ? 6.111 -8.046 -3.041 1.00 91.00 92 LYS A C 1
ATOM 723 O O . LYS A 1 92 ? 5.879 -7.557 -1.943 1.00 91.00 92 LYS A O 1
ATOM 728 N N . GLU A 1 93 ? 6.743 -7.370 -3.986 1.00 94.88 93 GLU A N 1
ATOM 729 C CA . GLU A 1 93 ? 7.289 -6.031 -3.802 1.00 94.88 93 GLU A CA 1
ATOM 730 C C . GLU A 1 93 ? 6.189 -4.974 -3.682 1.00 94.88 93 GLU A C 1
ATOM 732 O O . GLU A 1 93 ? 6.333 -4.023 -2.913 1.00 94.88 93 GLU A O 1
ATOM 737 N N . ALA A 1 94 ? 5.069 -5.153 -4.390 1.00 94.12 94 ALA A N 1
ATOM 738 C CA . ALA A 1 94 ? 3.881 -4.329 -4.203 1.00 94.12 94 ALA A CA 1
ATOM 739 C C . ALA A 1 94 ? 3.304 -4.489 -2.793 1.00 94.12 94 ALA A C 1
ATOM 741 O O . ALA A 1 94 ? 2.984 -3.488 -2.157 1.00 94.12 94 ALA A O 1
ATOM 742 N N . ILE A 1 95 ? 3.211 -5.724 -2.290 1.00 90.38 95 ILE A N 1
ATOM 743 C CA . ILE A 1 95 ? 2.768 -6.022 -0.923 1.00 90.38 95 ILE A CA 1
ATOM 744 C C . ILE A 1 95 ? 3.679 -5.332 0.095 1.00 90.38 95 ILE A C 1
ATOM 746 O O . ILE A 1 95 ? 3.189 -4.612 0.961 1.00 90.38 95 ILE A O 1
ATOM 750 N N . GLU A 1 96 ? 4.999 -5.466 -0.050 1.00 91.31 96 GLU A N 1
ATOM 751 C CA . GLU A 1 96 ? 5.969 -4.793 0.821 1.00 91.31 96 GLU A CA 1
ATOM 752 C C . GLU A 1 96 ? 5.789 -3.262 0.805 1.00 91.31 96 GLU A C 1
ATOM 754 O O . GLU A 1 96 ? 5.770 -2.628 1.862 1.00 91.31 96 GLU A O 1
ATOM 759 N N . ALA A 1 97 ? 5.612 -2.658 -0.377 1.00 93.88 97 ALA A N 1
ATOM 760 C CA . ALA A 1 97 ? 5.377 -1.219 -0.511 1.00 93.88 97 ALA A CA 1
ATOM 761 C C . ALA A 1 97 ? 4.061 -0.778 0.147 1.00 93.88 97 ALA A C 1
ATOM 763 O O . ALA A 1 97 ? 4.011 0.264 0.800 1.00 93.88 97 ALA A O 1
ATOM 764 N N . ILE A 1 98 ? 3.002 -1.575 -0.001 1.00 91.56 98 ILE A N 1
ATOM 765 C CA . ILE A 1 98 ? 1.699 -1.334 0.620 1.00 91.56 98 ILE A CA 1
ATOM 766 C C . ILE A 1 98 ? 1.815 -1.361 2.142 1.00 91.56 98 ILE A C 1
ATOM 768 O O . ILE A 1 98 ? 1.344 -0.433 2.800 1.00 91.56 98 ILE A O 1
ATOM 772 N N . THR A 1 99 ? 2.449 -2.394 2.702 1.00 88.12 99 THR A N 1
ATOM 773 C CA . THR A 1 99 ? 2.640 -2.533 4.151 1.00 88.12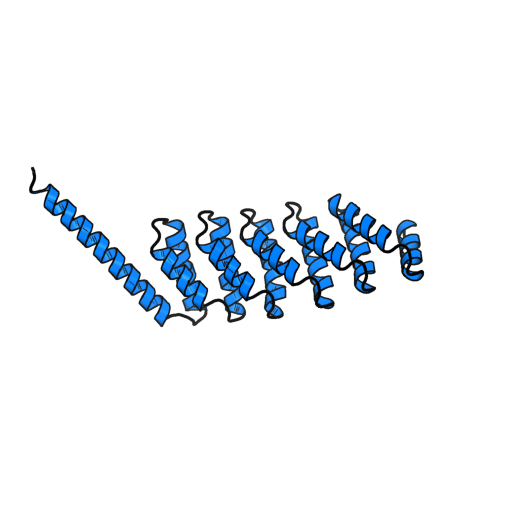 99 THR A CA 1
ATOM 774 C C . THR A 1 99 ? 3.358 -1.315 4.719 1.00 88.12 99 THR A C 1
ATOM 776 O O . THR A 1 99 ? 2.896 -0.732 5.697 1.00 88.12 99 THR A O 1
ATOM 779 N N . LEU A 1 100 ? 4.439 -0.873 4.072 1.00 91.19 100 LEU A N 1
ATOM 780 C CA . LEU A 1 100 ? 5.163 0.330 4.483 1.00 91.19 100 LEU A CA 1
ATOM 781 C C . LEU A 1 100 ? 4.318 1.600 4.328 1.00 91.19 100 LEU A C 1
ATOM 783 O O . LEU A 1 100 ? 4.343 2.460 5.204 1.00 91.19 100 LEU A O 1
ATOM 787 N N . GLY A 1 101 ? 3.545 1.718 3.248 1.00 92.69 101 GLY A N 1
ATOM 788 C CA . GLY A 1 101 ? 2.713 2.892 3.001 1.00 92.69 101 GLY A CA 1
ATOM 789 C C . GLY A 1 101 ? 1.558 3.037 3.994 1.00 92.69 101 GLY A C 1
ATOM 790 O O . GLY A 1 101 ? 1.238 4.153 4.388 1.00 92.69 101 GLY A O 1
ATOM 791 N N . PHE A 1 102 ? 0.968 1.937 4.470 1.00 88.31 102 PHE A N 1
ATOM 792 C CA . PHE A 1 102 ? -0.064 1.978 5.516 1.00 88.31 102 PHE A CA 1
ATOM 793 C C . PHE A 1 102 ? 0.469 2.358 6.899 1.00 88.31 102 PHE A C 1
ATOM 795 O O . PHE A 1 102 ? -0.286 2.878 7.720 1.00 88.31 102 PHE A O 1
ATOM 802 N N . LEU A 1 103 ? 1.753 2.103 7.149 1.00 87.94 103 LEU A N 1
ATOM 803 C CA . LEU A 1 103 ? 2.444 2.505 8.373 1.00 87.94 103 LEU A CA 1
ATOM 804 C C . LEU A 1 103 ? 3.023 3.925 8.286 1.00 87.94 103 LEU A C 1
ATOM 806 O O . LEU A 1 103 ? 3.601 4.403 9.260 1.00 87.94 103 LEU A O 1
ATOM 810 N N . ASN A 1 104 ? 2.874 4.597 7.143 1.00 90.88 104 ASN A N 1
ATOM 811 C CA . ASN A 1 104 ? 3.331 5.963 6.943 1.00 90.88 104 ASN A CA 1
ATOM 812 C C . ASN A 1 104 ? 2.312 6.969 7.509 1.00 90.88 104 ASN A C 1
ATOM 814 O O . ASN A 1 104 ? 1.100 6.781 7.397 1.00 90.88 104 ASN A O 1
ATOM 818 N N . GLU A 1 105 ? 2.808 8.045 8.119 1.00 91.06 105 GLU A N 1
ATOM 819 C CA . GLU A 1 105 ? 1.970 9.116 8.668 1.00 91.06 105 GLU A CA 1
ATOM 820 C C . GLU A 1 105 ? 1.484 10.102 7.594 1.00 91.06 105 GLU A C 1
ATOM 822 O O . GLU A 1 105 ? 0.532 10.841 7.828 1.00 91.06 105 GLU A O 1
ATOM 827 N N . ASP A 1 106 ? 2.077 10.101 6.400 1.00 92.25 106 ASP A N 1
ATOM 828 C CA . ASP A 1 106 ? 1.607 10.893 5.270 1.00 92.25 106 ASP A CA 1
ATOM 829 C C . ASP A 1 106 ? 0.353 10.261 4.638 1.00 92.25 106 ASP A C 1
ATOM 831 O O . ASP A 1 106 ? 0.359 9.140 4.116 1.00 92.25 106 ASP A O 1
ATOM 835 N N . ILE A 1 107 ? -0.746 11.021 4.655 1.00 90.06 107 ILE A N 1
ATOM 836 C CA . ILE A 1 107 ? -2.052 10.598 4.133 1.00 90.06 107 ILE A CA 1
ATOM 837 C C . ILE A 1 107 ? -2.047 10.321 2.623 1.00 90.06 107 ILE A C 1
ATOM 839 O O . ILE A 1 107 ? -2.832 9.506 2.134 1.00 90.06 107 ILE A O 1
ATOM 843 N N . MET A 1 108 ? -1.177 10.983 1.863 1.00 93.31 108 MET A N 1
ATOM 844 C CA . MET A 1 108 ? -1.046 10.792 0.422 1.00 93.31 108 MET A CA 1
ATOM 845 C C . MET A 1 108 ? -0.273 9.511 0.102 1.00 93.31 108 MET A C 1
ATOM 847 O O . MET A 1 108 ? -0.619 8.812 -0.861 1.00 93.31 108 MET A O 1
ATOM 851 N N . ILE A 1 109 ? 0.736 9.172 0.909 1.00 94.56 109 ILE A N 1
ATOM 852 C CA . ILE A 1 109 ? 1.446 7.890 0.817 1.00 94.56 109 ILE A CA 1
ATOM 853 C C . ILE A 1 109 ? 0.507 6.747 1.214 1.00 94.56 109 ILE A C 1
ATOM 855 O O . ILE A 1 109 ? 0.337 5.803 0.436 1.00 94.56 109 ILE A O 1
ATOM 859 N N . SER A 1 110 ? -0.183 6.852 2.355 1.00 91.81 110 SER A N 1
ATOM 860 C CA . SER A 1 110 ? -1.119 5.807 2.795 1.00 91.81 110 SER A CA 1
ATOM 861 C C . SER A 1 110 ? -2.301 5.644 1.832 1.00 91.81 110 SER A C 1
ATOM 863 O O . SER A 1 110 ? -2.713 4.524 1.517 1.00 91.81 110 SER A O 1
ATOM 865 N N . GLY A 1 111 ? -2.789 6.748 1.256 1.00 91.25 111 GLY A N 1
ATOM 866 C CA . GLY A 1 111 ? -3.789 6.739 0.191 1.00 91.25 111 GLY A CA 1
ATOM 867 C C . GLY A 1 111 ? -3.318 5.995 -1.062 1.00 91.25 111 GLY A C 1
ATOM 868 O O . GLY A 1 111 ? -4.082 5.223 -1.639 1.00 91.25 111 GLY A O 1
ATOM 869 N N . SER A 1 112 ? -2.049 6.157 -1.443 1.00 92.94 112 SER A N 1
ATOM 870 C CA . SER A 1 112 ? -1.462 5.470 -2.601 1.00 92.94 112 SER A CA 1
ATOM 871 C C . SER A 1 112 ? -1.291 3.969 -2.361 1.00 92.94 112 SER A C 1
ATOM 873 O O . SER A 1 112 ? -1.591 3.173 -3.252 1.00 92.94 112 SER A O 1
ATOM 875 N N . ALA A 1 113 ? -0.872 3.573 -1.155 1.00 93.00 113 ALA A N 1
ATOM 876 C CA . ALA A 1 113 ? -0.831 2.170 -0.744 1.00 93.00 113 ALA A CA 1
ATOM 877 C C . ALA A 1 113 ? -2.226 1.531 -0.756 1.00 93.00 113 ALA A C 1
ATOM 879 O O . ALA A 1 113 ? -2.386 0.412 -1.239 1.00 93.00 113 ALA A O 1
ATOM 880 N N . ARG A 1 114 ? -3.256 2.262 -0.313 1.00 90.69 114 ARG A N 1
ATOM 881 C CA . ARG A 1 114 ? -4.649 1.799 -0.365 1.00 90.69 114 ARG A CA 1
ATOM 882 C C . ARG A 1 114 ? -5.138 1.541 -1.788 1.00 90.69 114 ARG A C 1
ATOM 884 O O . ARG A 1 114 ? -5.772 0.523 -2.037 1.00 90.69 114 ARG A O 1
ATOM 891 N N . GLU A 1 115 ? -4.867 2.442 -2.726 1.00 91.94 115 GLU A N 1
ATOM 892 C CA . GLU A 1 115 ? -5.257 2.232 -4.128 1.00 91.94 115 GLU A CA 1
ATOM 893 C C . GLU A 1 115 ? -4.561 1.014 -4.747 1.00 91.94 115 GLU A C 1
ATOM 895 O O . GLU A 1 115 ? -5.162 0.285 -5.537 1.00 91.94 115 GLU A O 1
ATOM 900 N N . LEU A 1 116 ? -3.296 0.777 -4.388 1.00 92.88 116 LEU A N 1
ATOM 901 C CA . LEU A 1 116 ? -2.556 -0.382 -4.872 1.00 92.88 116 LEU A CA 1
ATOM 902 C C . LEU A 1 116 ? -3.068 -1.690 -4.246 1.00 92.88 116 LEU A C 1
ATOM 904 O O . LEU A 1 116 ? -3.204 -2.688 -4.957 1.00 92.88 116 LEU A O 1
ATOM 908 N N . SER A 1 117 ? -3.408 -1.687 -2.953 1.00 91.69 117 SER A N 1
ATOM 909 C CA . SER A 1 117 ? -3.920 -2.876 -2.260 1.00 91.69 117 SER A CA 1
ATOM 910 C C . SER A 1 117 ? -5.272 -3.331 -2.798 1.00 91.69 117 SER A C 1
ATOM 912 O O . SER A 1 117 ? -5.484 -4.527 -2.978 1.00 91.69 117 SER A O 1
ATOM 914 N N . GLU A 1 118 ? -6.153 -2.395 -3.165 1.00 90.06 118 GLU A N 1
ATOM 915 C CA . GLU A 1 118 ? -7.441 -2.705 -3.795 1.00 90.06 118 GLU A CA 1
ATOM 916 C C . GLU A 1 118 ? -7.280 -3.582 -5.042 1.00 90.06 118 GLU A C 1
ATOM 918 O O . GLU A 1 118 ? -8.072 -4.501 -5.256 1.00 90.06 118 GLU A O 1
ATOM 923 N N . LYS A 1 119 ? -6.231 -3.342 -5.833 1.00 90.19 119 LYS A N 1
ATOM 924 C CA . LYS A 1 119 ? -5.951 -4.120 -7.044 1.00 90.19 119 LYS A CA 1
ATOM 925 C C . LYS A 1 119 ? -5.385 -5.500 -6.747 1.00 90.19 119 LYS A C 1
ATOM 927 O O . LYS A 1 119 ? -5.736 -6.448 -7.447 1.00 90.19 119 LYS A O 1
ATOM 932 N N . LEU A 1 120 ? -4.533 -5.627 -5.732 1.00 91.00 120 LEU A N 1
ATOM 933 C CA . LEU A 1 120 ? -4.006 -6.928 -5.316 1.00 91.00 120 LEU A CA 1
ATOM 934 C C . LEU A 1 120 ? -5.103 -7.818 -4.733 1.00 91.00 120 LEU A C 1
ATOM 936 O O . LEU A 1 120 ? -5.226 -8.980 -5.119 1.00 91.00 120 LEU A O 1
ATOM 940 N N . PHE A 1 121 ? -5.950 -7.258 -3.870 1.00 90.50 121 PHE A N 1
ATOM 941 C CA . PHE A 1 121 ? -7.019 -8.008 -3.213 1.00 90.50 121 PHE A CA 1
ATOM 942 C C . PHE A 1 121 ? -8.068 -8.500 -4.207 1.00 90.50 121 PHE A C 1
ATOM 944 O O . PHE A 1 121 ? -8.557 -9.618 -4.067 1.00 90.50 121 PHE A O 1
ATOM 951 N N . ALA A 1 122 ? -8.338 -7.735 -5.270 1.00 88.50 122 ALA A N 1
ATOM 952 C CA . ALA A 1 122 ? -9.191 -8.180 -6.372 1.00 88.50 122 ALA A CA 1
ATOM 953 C C . ALA A 1 122 ? -8.675 -9.451 -7.076 1.00 88.50 122 ALA A C 1
ATOM 955 O O . ALA A 1 122 ? -9.458 -10.163 -7.700 1.00 88.50 122 ALA A O 1
ATOM 956 N N . HIS A 1 123 ? -7.381 -9.757 -6.953 1.00 85.56 123 HIS A N 1
ATOM 957 C CA . HIS A 1 123 ? -6.758 -10.980 -7.462 1.00 85.56 123 HIS A CA 1
ATOM 958 C C . HIS A 1 123 ? -6.511 -12.031 -6.365 1.00 85.56 123 HIS A C 1
ATOM 960 O O . HIS A 1 123 ? -5.884 -13.053 -6.635 1.00 85.56 123 HIS A O 1
ATOM 966 N N . GLY A 1 124 ? -6.977 -11.795 -5.133 1.00 88.00 124 GLY A N 1
ATOM 967 C CA . GLY A 1 124 ? -6.733 -12.671 -3.983 1.00 88.00 124 GLY A CA 1
ATOM 968 C C . GLY A 1 124 ? -5.277 -12.683 -3.507 1.00 88.00 124 GLY A C 1
ATOM 969 O O . GLY A 1 124 ? -4.853 -13.643 -2.872 1.00 88.00 124 GLY A O 1
ATOM 970 N N . LEU A 1 125 ? -4.495 -11.651 -3.834 1.00 88.75 125 LEU A N 1
ATOM 971 C CA . LEU A 1 125 ? -3.072 -11.556 -3.502 1.00 88.75 125 LEU A CA 1
ATOM 972 C C . LEU A 1 125 ? -2.840 -10.575 -2.354 1.00 88.75 125 LEU A C 1
ATOM 974 O O . LEU A 1 125 ? -3.541 -9.574 -2.248 1.00 88.75 125 LEU A O 1
ATOM 978 N N . GLY A 1 126 ? -1.825 -10.834 -1.526 1.00 85.69 126 GLY A N 1
ATOM 979 C CA . GLY A 1 126 ? -1.418 -9.921 -0.452 1.00 85.69 126 GLY A CA 1
ATOM 980 C C . GLY A 1 126 ? -2.394 -9.815 0.716 1.00 85.69 126 GLY A C 1
ATOM 981 O O . GLY A 1 126 ? -2.323 -8.856 1.481 1.00 85.69 126 GLY A O 1
ATOM 982 N N . ILE A 1 127 ? -3.347 -10.747 0.818 1.00 90.88 127 ILE A N 1
ATOM 983 C CA . ILE A 1 127 ? -4.400 -10.726 1.837 1.00 90.88 127 ILE A CA 1
ATOM 984 C C . ILE A 1 127 ? -3.797 -10.865 3.236 1.00 90.88 127 ILE A C 1
ATOM 986 O O . ILE A 1 127 ? -4.084 -10.034 4.096 1.00 90.88 127 ILE A O 1
ATOM 990 N N . ASP A 1 128 ? -2.936 -11.860 3.453 1.00 91.06 128 ASP A N 1
ATOM 991 C CA . ASP A 1 128 ? -2.349 -12.140 4.767 1.00 91.06 128 ASP A CA 1
ATOM 992 C C . ASP A 1 128 ? -1.431 -11.001 5.223 1.00 91.06 128 ASP A C 1
ATOM 994 O O . ASP A 1 128 ? -1.513 -10.536 6.361 1.00 91.06 128 ASP A O 1
ATOM 998 N N . GLU A 1 129 ? -0.609 -10.468 4.320 1.00 88.31 129 GLU A N 1
ATOM 999 C CA . GLU A 1 129 ? 0.256 -9.326 4.605 1.00 88.31 129 GLU A CA 1
ATOM 1000 C C . GLU A 1 129 ? -0.546 -8.039 4.821 1.00 88.31 129 GLU A C 1
ATOM 1002 O O . GLU A 1 129 ? -0.193 -7.222 5.673 1.00 88.31 129 GLU A O 1
ATOM 1007 N N . GLY A 1 130 ? -1.658 -7.867 4.101 1.00 89.81 130 GLY A N 1
ATOM 1008 C CA . GLY A 1 130 ? -2.617 -6.792 4.331 1.00 89.81 130 GLY A CA 1
ATOM 1009 C C . GLY A 1 130 ? -3.252 -6.881 5.720 1.00 89.81 130 GLY A C 1
ATOM 1010 O O . GLY A 1 130 ? -3.313 -5.880 6.435 1.00 89.81 130 GLY A O 1
ATOM 1011 N N . ILE A 1 131 ? -3.671 -8.076 6.142 1.00 93.81 131 ILE A N 1
ATOM 1012 C CA . ILE A 1 131 ? -4.191 -8.330 7.493 1.00 93.81 131 ILE A CA 1
ATOM 1013 C C . ILE A 1 131 ? -3.114 -8.025 8.540 1.00 93.81 131 ILE A C 1
ATOM 1015 O O . ILE A 1 131 ? -3.393 -7.342 9.529 1.00 93.81 131 ILE A O 1
ATOM 1019 N N . GLN A 1 132 ? -1.878 -8.479 8.324 1.00 92.25 132 GLN A N 1
ATOM 1020 C CA . GLN A 1 132 ? -0.761 -8.225 9.233 1.00 92.25 132 GLN A CA 1
ATOM 1021 C C . GLN A 1 132 ? -0.461 -6.725 9.356 1.00 92.25 132 GLN A C 1
ATOM 1023 O O . GLN A 1 132 ? -0.316 -6.223 10.473 1.00 92.25 132 GLN A O 1
ATOM 1028 N N . ALA A 1 133 ? -0.419 -5.997 8.237 1.00 89.50 133 ALA A N 1
ATOM 1029 C CA . ALA A 1 133 ? -0.214 -4.550 8.217 1.00 89.50 133 ALA A CA 1
ATOM 1030 C C . ALA A 1 133 ? -1.343 -3.810 8.949 1.00 89.50 133 ALA A C 1
ATOM 1032 O O . ALA A 1 133 ? -1.079 -2.909 9.748 1.00 89.50 133 ALA A O 1
ATOM 1033 N N . ALA A 1 134 ? -2.597 -4.226 8.741 1.00 93.44 134 ALA A N 1
ATOM 1034 C CA . ALA A 1 134 ? -3.746 -3.673 9.450 1.00 93.44 134 ALA A CA 1
ATOM 1035 C C . ALA A 1 134 ? -3.624 -3.909 10.962 1.00 93.44 134 ALA A C 1
ATOM 1037 O O . ALA A 1 134 ? -3.781 -2.977 11.745 1.00 93.44 134 ALA A O 1
ATOM 1038 N N . CYS A 1 135 ? -3.258 -5.120 11.390 1.00 94.50 135 CYS A N 1
ATOM 1039 C CA . CYS A 1 135 ? -3.032 -5.424 12.804 1.00 94.50 135 CYS A CA 1
ATOM 1040 C C . CYS A 1 135 ? -1.935 -4.542 13.415 1.00 94.50 135 CYS A C 1
ATOM 1042 O O . CYS A 1 135 ? -2.132 -3.966 14.484 1.00 94.50 135 CYS A O 1
ATOM 1044 N N . GLN A 1 136 ? -0.792 -4.416 12.735 1.00 91.62 136 GLN A N 1
ATOM 1045 C CA . GLN A 1 136 ? 0.338 -3.613 13.208 1.00 91.62 136 GLN A CA 1
ATOM 1046 C C . GLN A 1 136 ? -0.016 -2.128 13.321 1.00 91.62 136 GLN A C 1
ATOM 1048 O O . GLN A 1 136 ? 0.314 -1.489 14.319 1.00 91.62 136 GLN A O 1
ATOM 1053 N N . GLY A 1 137 ? -0.707 -1.574 12.324 1.00 91.75 137 GLY A N 1
ATOM 1054 C CA . GLY A 1 137 ? -1.076 -0.164 12.331 1.00 91.75 137 GLY A CA 1
ATOM 1055 C C . GLY A 1 137 ? -2.213 0.170 13.302 1.00 91.75 137 GLY A C 1
ATOM 1056 O O . GLY A 1 137 ? -2.282 1.290 13.799 1.00 91.75 137 GLY A O 1
ATOM 1057 N N . PHE A 1 138 ? -3.087 -0.785 13.631 1.00 94.69 138 PHE A N 1
ATOM 1058 C CA . PHE A 1 138 ? -4.285 -0.509 14.428 1.00 94.69 138 PHE A CA 1
ATOM 1059 C C . PHE A 1 138 ? -3.994 -0.137 15.889 1.00 94.69 138 PHE A C 1
ATOM 1061 O O . PHE A 1 138 ? -4.682 0.713 16.451 1.00 94.69 138 PHE A O 1
ATOM 1068 N N . LEU A 1 139 ? -2.963 -0.733 16.497 1.00 90.19 139 LEU A N 1
ATOM 1069 C CA . LEU A 1 139 ? -2.513 -0.385 17.855 1.00 90.19 139 LEU A CA 1
ATOM 1070 C C . LEU A 1 139 ? -1.367 0.635 17.865 1.00 90.19 139 LEU A C 1
ATOM 1072 O O . LEU A 1 139 ? -0.833 0.952 18.929 1.00 90.19 139 LEU A O 1
ATOM 1076 N N . ASN A 1 140 ? -0.971 1.155 16.701 1.00 90.50 140 ASN A N 1
ATOM 1077 C CA . ASN A 1 140 ? 0.048 2.192 16.615 1.00 90.50 140 ASN A CA 1
ATOM 1078 C C . ASN A 1 140 ? -0.451 3.466 17.326 1.00 90.50 140 ASN A C 1
ATOM 1080 O O . ASN A 1 140 ? -1.613 3.814 17.161 1.00 90.50 140 ASN A O 1
ATOM 1084 N N . PRO A 1 141 ? 0.359 4.198 18.108 1.00 86.38 141 PRO A N 1
ATOM 1085 C CA . PRO A 1 141 ? -0.092 5.426 18.774 1.00 86.38 141 PRO A CA 1
ATOM 1086 C C . PRO A 1 141 ? -0.417 6.585 17.811 1.00 86.38 141 PRO A C 1
ATOM 1088 O O . PRO A 1 141 ? -1.159 7.491 18.188 1.00 86.38 141 PRO A O 1
ATOM 1091 N N . GLY A 1 142 ? 0.109 6.568 16.584 1.00 89.06 142 GLY A N 1
ATOM 1092 C CA . GLY A 1 142 ? -0.133 7.571 15.552 1.00 89.06 142 GLY A CA 1
ATOM 1093 C C . GLY A 1 142 ? -1.541 7.466 14.967 1.00 89.06 142 GLY A C 1
ATOM 1094 O O . GLY A 1 142 ? -1.896 6.478 14.324 1.00 89.06 142 GLY A O 1
ATOM 1095 N N . LEU A 1 143 ? -2.344 8.519 15.138 1.00 88.94 143 LEU A N 1
ATOM 1096 C CA . LEU A 1 143 ? -3.748 8.557 14.705 1.00 88.94 143 LEU A CA 1
ATOM 1097 C C . LEU A 1 143 ? -3.925 8.279 13.201 1.00 88.94 143 LEU A C 1
ATOM 1099 O O . LEU A 1 143 ? -4.888 7.630 12.792 1.00 88.94 143 LEU A O 1
ATOM 1103 N N . LEU A 1 144 ? -3.004 8.771 12.368 1.00 88.94 144 LEU A N 1
ATOM 1104 C CA . LEU A 1 144 ? -3.054 8.578 10.916 1.00 88.94 144 LEU A CA 1
ATOM 1105 C C . LEU A 1 144 ? -2.778 7.121 10.528 1.00 88.94 144 LEU A C 1
ATOM 1107 O O . LEU A 1 144 ? -3.468 6.581 9.662 1.00 88.94 144 LEU A O 1
ATOM 1111 N N . VAL A 1 145 ? -1.862 6.456 11.234 1.00 90.44 145 VAL A N 1
ATOM 1112 C CA . VAL A 1 145 ? -1.571 5.030 11.048 1.00 90.44 145 VAL A CA 1
ATOM 1113 C C . VAL A 1 145 ? -2.747 4.171 11.525 1.00 90.44 145 VAL A C 1
ATOM 1115 O O . VAL A 1 145 ? -3.189 3.290 10.788 1.00 90.44 145 VAL A O 1
ATOM 1118 N N . GLN A 1 146 ? -3.349 4.483 12.682 1.00 91.62 146 GLN A N 1
ATOM 1119 C CA . GLN A 1 146 ? -4.567 3.802 13.161 1.00 91.62 146 GLN A CA 1
ATOM 1120 C C . GLN A 1 146 ? -5.710 3.904 12.147 1.00 91.62 146 GLN A C 1
ATOM 1122 O O . GLN A 1 146 ? -6.378 2.916 11.835 1.00 91.62 146 GLN A O 1
ATOM 1127 N N . ASN A 1 147 ? -5.938 5.107 11.613 1.00 89.88 147 ASN A N 1
ATOM 1128 C CA . ASN A 1 147 ? -6.971 5.339 10.610 1.00 89.88 147 ASN A CA 1
ATOM 1129 C C . ASN A 1 147 ? -6.699 4.559 9.325 1.00 89.88 147 ASN A C 1
ATOM 1131 O O . ASN A 1 147 ? -7.619 3.955 8.773 1.00 89.88 147 ASN A O 1
ATOM 1135 N N . SER A 1 148 ? -5.448 4.543 8.875 1.00 90.25 148 SER A N 1
ATOM 1136 C CA . SER A 1 148 ? -5.018 3.810 7.686 1.00 90.25 148 SER A CA 1
ATOM 1137 C C . SER A 1 148 ? -5.212 2.298 7.865 1.00 90.25 148 SER A C 1
ATOM 1139 O O . SER A 1 148 ? -5.790 1.646 6.997 1.00 90.25 148 SER A O 1
ATOM 1141 N N . ALA A 1 149 ? -4.863 1.754 9.033 1.00 92.69 149 ALA A N 1
ATOM 1142 C CA . ALA A 1 149 ? -5.108 0.361 9.398 1.00 92.69 149 ALA A CA 1
ATOM 1143 C C . ALA A 1 149 ? -6.598 -0.003 9.464 1.00 92.69 149 ALA A C 1
ATOM 1145 O O . ALA A 1 149 ? -7.010 -1.039 8.942 1.00 92.69 149 ALA A O 1
ATOM 1146 N N . ARG A 1 150 ? -7.435 0.858 10.054 1.00 92.00 150 ARG A N 1
ATOM 1147 C CA . ARG A 1 150 ? -8.893 0.663 10.061 1.00 92.00 150 ARG A CA 1
ATOM 1148 C C . ARG A 1 150 ? -9.451 0.617 8.637 1.00 92.00 150 ARG A C 1
ATOM 1150 O O . ARG A 1 150 ? -10.240 -0.267 8.320 1.00 92.00 150 ARG A O 1
ATOM 1157 N N . LEU A 1 151 ? -9.039 1.550 7.776 1.00 90.62 151 LEU A N 1
ATOM 1158 C CA . LEU A 1 151 ? -9.458 1.565 6.372 1.00 90.62 151 LEU A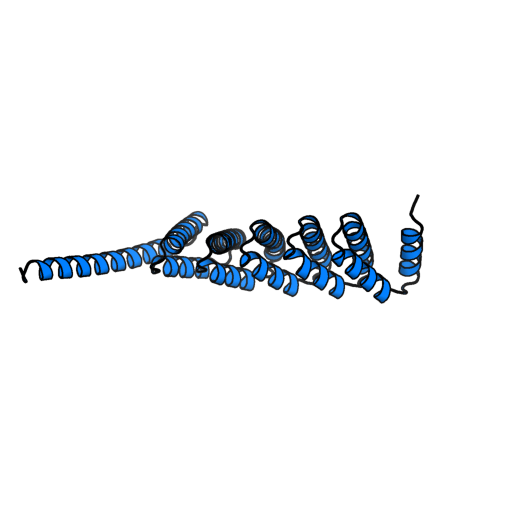 CA 1
ATOM 1159 C C . LEU A 1 151 ? -8.992 0.310 5.625 1.00 90.62 151 LEU A C 1
ATOM 1161 O O . LEU A 1 151 ? -9.726 -0.193 4.777 1.00 90.62 151 LEU A O 1
ATOM 1165 N N . LEU A 1 152 ? -7.811 -0.217 5.952 1.00 92.12 152 LEU A N 1
ATOM 1166 C CA . LEU A 1 152 ? -7.324 -1.471 5.391 1.00 92.12 152 LEU A CA 1
ATOM 1167 C C . LEU A 1 152 ? -8.197 -2.663 5.803 1.00 92.12 152 LEU A C 1
ATOM 1169 O O . LEU A 1 152 ? -8.601 -3.431 4.931 1.00 92.12 152 LEU A O 1
ATOM 1173 N N . PHE A 1 153 ? -8.574 -2.779 7.082 1.00 93.62 153 PHE A N 1
ATOM 1174 C CA . PHE A 1 153 ? -9.549 -3.787 7.522 1.00 93.62 153 PHE A CA 1
ATOM 1175 C C . PHE A 1 153 ? -10.878 -3.669 6.772 1.00 93.62 153 PHE A C 1
ATOM 1177 O O . PHE A 1 153 ? -11.377 -4.664 6.256 1.00 93.62 153 PHE A O 1
ATOM 1184 N N . GLU A 1 154 ? -11.423 -2.459 6.627 1.00 90.56 154 GLU A N 1
ATOM 1185 C CA . GLU A 1 154 ? -12.663 -2.245 5.866 1.00 90.56 154 GLU A CA 1
ATOM 1186 C C . GLU A 1 154 ? -12.548 -2.724 4.416 1.00 90.56 154 GLU A C 1
ATOM 1188 O O . GLU A 1 154 ? -13.490 -3.293 3.865 1.00 90.56 154 GLU A O 1
ATOM 1193 N N . LYS A 1 155 ? -11.386 -2.527 3.788 1.00 89.31 155 LYS A N 1
ATOM 1194 C CA . LYS A 1 155 ? -11.138 -3.033 2.437 1.00 89.31 155 LYS A CA 1
ATOM 1195 C C . LYS A 1 155 ? -11.052 -4.552 2.413 1.00 89.31 155 LYS A C 1
ATOM 1197 O O . LYS A 1 155 ? -11.674 -5.149 1.543 1.00 89.31 155 LYS A O 1
ATOM 1202 N N . LEU A 1 156 ? -10.357 -5.172 3.363 1.00 92.06 156 LEU A N 1
ATOM 1203 C CA . LEU A 1 156 ? -10.281 -6.631 3.490 1.00 92.06 156 LEU A CA 1
ATOM 1204 C C . LEU A 1 156 ? -11.670 -7.261 3.687 1.00 92.06 156 LEU A C 1
ATOM 1206 O O . LEU A 1 156 ? -11.968 -8.279 3.063 1.00 92.06 156 LEU A O 1
ATOM 1210 N N . PHE A 1 157 ? -12.558 -6.615 4.449 1.00 91.88 157 PHE A N 1
ATOM 1211 C CA . PHE A 1 157 ? -13.935 -7.084 4.642 1.00 91.88 157 PHE A CA 1
ATOM 1212 C C . PHE A 1 157 ? -14.730 -7.136 3.339 1.00 91.88 157 PHE A C 1
ATOM 1214 O O . PHE A 1 157 ? -15.484 -8.086 3.137 1.00 91.88 157 PHE A O 1
ATOM 1221 N N . ASN A 1 158 ? -14.532 -6.172 2.431 1.00 89.94 158 ASN A N 1
ATOM 1222 C CA . ASN A 1 158 ? -15.192 -6.179 1.118 1.00 89.94 158 ASN A CA 1
ATOM 1223 C C . ASN A 1 158 ? -14.809 -7.400 0.270 1.00 89.94 158 ASN A C 1
ATOM 1225 O O . ASN A 1 158 ? -15.562 -7.785 -0.619 1.00 89.94 158 ASN A O 1
ATOM 1229 N N . TYR A 1 159 ? -13.656 -8.006 0.556 1.00 89.62 159 TYR A N 1
ATOM 1230 C CA . TYR A 1 159 ? -13.188 -9.235 -0.080 1.00 89.62 159 TYR A CA 1
ATOM 1231 C C . TYR A 1 159 ? -13.427 -10.484 0.781 1.00 89.62 159 TYR A C 1
ATOM 1233 O O . TYR A 1 159 ? -13.106 -11.588 0.356 1.00 89.62 159 TYR A O 1
ATOM 1241 N N . GLY A 1 160 ? -14.028 -10.340 1.965 1.00 90.00 160 GLY A N 1
ATOM 1242 C CA . GLY A 1 160 ? -14.371 -11.456 2.843 1.00 90.00 160 GLY A CA 1
ATOM 1243 C C . GLY A 1 160 ? -13.256 -11.909 3.795 1.00 90.00 160 GLY A C 1
ATOM 1244 O O . GLY A 1 160 ? -13.365 -12.996 4.360 1.00 90.00 160 GLY A O 1
ATOM 1245 N N . TYR A 1 161 ? -12.212 -11.102 4.001 1.00 91.19 161 TYR A N 1
ATOM 1246 C CA . TYR A 1 161 ? -11.021 -11.477 4.774 1.00 91.19 161 TYR A CA 1
ATOM 1247 C C . TYR A 1 161 ? -10.807 -10.614 6.025 1.00 91.19 161 TYR A C 1
ATOM 1249 O O . TYR A 1 161 ? -11.356 -9.522 6.147 1.00 91.19 161 TYR A O 1
ATOM 1257 N N . GLY A 1 162 ? -9.975 -11.096 6.956 1.00 92.75 162 GLY A N 1
ATOM 1258 C CA . GLY A 1 162 ? -9.478 -10.322 8.104 1.00 92.75 162 GLY A CA 1
ATOM 1259 C C . GLY A 1 162 ? -10.462 -10.114 9.257 1.00 92.75 162 GLY A C 1
ATOM 1260 O O . GLY A 1 162 ? -10.178 -9.330 10.160 1.00 92.75 162 GLY A O 1
ATOM 1261 N N . PHE A 1 163 ? -11.620 -10.784 9.248 1.00 89.88 163 PHE A N 1
ATOM 1262 C CA . PHE A 1 163 ? -12.642 -10.627 10.289 1.00 89.88 163 PHE A CA 1
ATOM 1263 C C . PHE A 1 163 ? -12.165 -11.074 11.674 1.00 89.88 163 PHE A C 1
ATOM 1265 O O . PHE A 1 163 ? -12.377 -10.356 12.648 1.00 89.88 163 PHE A O 1
ATOM 1272 N N . ASN A 1 164 ? -11.512 -12.236 11.770 1.00 90.19 164 ASN A N 1
ATOM 1273 C CA . ASN A 1 164 ? -11.058 -12.786 13.051 1.00 90.19 164 ASN A CA 1
ATOM 1274 C C . ASN A 1 164 ? -9.992 -11.889 13.684 1.00 90.19 164 ASN A C 1
ATOM 1276 O O . ASN A 1 164 ? -10.046 -11.575 14.874 1.00 90.19 164 ASN A O 1
ATOM 1280 N N . GLU A 1 165 ? -9.042 -11.437 12.873 1.00 94.50 165 GLU A N 1
ATOM 1281 C CA . GLU A 1 165 ? -7.979 -10.543 13.294 1.00 94.50 165 GLU A CA 1
ATOM 1282 C C . GLU A 1 165 ? -8.544 -9.188 13.690 1.00 94.50 165 GLU A C 1
ATOM 1284 O O . GLU A 1 165 ? -8.225 -8.711 14.772 1.00 94.50 165 GLU A O 1
ATOM 1289 N N . ALA A 1 166 ? -9.440 -8.602 12.896 1.00 93.50 166 ALA A N 1
ATOM 1290 C CA . ALA A 1 166 ? -10.103 -7.356 13.260 1.00 93.50 166 ALA A CA 1
ATOM 1291 C C . ALA A 1 166 ? -10.886 -7.468 14.575 1.00 93.50 166 ALA A C 1
ATOM 1293 O O . ALA A 1 166 ? -10.793 -6.570 15.407 1.00 93.50 166 ALA A O 1
ATOM 1294 N N . THR A 1 167 ? -11.610 -8.571 14.794 1.00 89.00 167 THR A N 1
ATOM 1295 C CA . THR A 1 167 ? -12.286 -8.870 16.065 1.00 89.00 167 THR A CA 1
ATOM 1296 C C . THR A 1 167 ? -11.296 -8.865 17.226 1.00 89.00 167 THR A C 1
ATOM 1298 O O . THR A 1 167 ? -11.526 -8.192 18.231 1.00 89.00 167 THR A O 1
ATOM 1301 N N . ARG A 1 168 ? -10.179 -9.590 17.085 1.00 90.88 168 ARG A N 1
ATOM 1302 C CA . ARG A 1 168 ? -9.141 -9.672 18.117 1.00 90.88 168 ARG A CA 1
ATOM 1303 C C . ARG A 1 168 ? -8.539 -8.295 18.393 1.00 90.88 168 ARG A C 1
ATOM 1305 O O . ARG A 1 168 ? -8.478 -7.878 19.545 1.00 90.88 168 ARG A O 1
ATOM 1312 N N . MET A 1 169 ? -8.150 -7.573 17.342 1.00 94.12 169 MET A N 1
ATOM 1313 C CA . MET A 1 169 ? -7.557 -6.238 17.441 1.00 94.12 169 MET A CA 1
ATOM 1314 C C . MET A 1 169 ? -8.514 -5.232 18.088 1.00 94.12 169 MET A C 1
ATOM 1316 O O . MET A 1 169 ? -8.088 -4.422 18.909 1.00 94.12 169 MET A O 1
ATOM 1320 N N . ALA A 1 170 ? -9.802 -5.279 17.740 1.00 91.00 170 ALA A N 1
ATOM 1321 C CA . ALA A 1 170 ? -10.819 -4.417 18.325 1.00 91.00 170 ALA A CA 1
ATOM 1322 C C . ALA A 1 170 ? -10.989 -4.694 19.828 1.00 91.00 170 ALA A C 1
ATOM 1324 O O . ALA A 1 170 ? -10.972 -3.748 20.613 1.00 91.00 170 ALA A O 1
ATOM 1325 N N . GLY A 1 171 ? -11.045 -5.967 20.239 1.00 86.69 171 GLY A N 1
ATOM 1326 C CA . GLY A 1 171 ? -11.088 -6.355 21.652 1.00 86.69 171 GLY A CA 1
ATOM 1327 C C . GLY A 1 171 ? -9.850 -5.898 22.430 1.00 86.69 171 GLY A C 1
ATOM 1328 O O . GLY A 1 171 ? -9.976 -5.255 23.471 1.00 86.69 171 GLY A O 1
ATOM 1329 N N . GLU A 1 172 ? -8.651 -6.143 21.892 1.00 89.88 172 GLU A N 1
ATOM 1330 C CA . GLU A 1 172 ? -7.387 -5.685 22.488 1.00 89.88 172 GLU A CA 1
ATOM 1331 C C . GLU A 1 172 ? -7.352 -4.160 22.653 1.00 89.88 172 GLU A C 1
ATOM 1333 O O . GLU A 1 172 ? -6.964 -3.657 23.708 1.00 89.88 172 GLU A O 1
ATOM 1338 N N . ALA A 1 173 ? -7.822 -3.414 21.649 1.00 91.50 173 ALA A N 1
ATOM 1339 C CA . ALA A 1 173 ? -7.862 -1.958 21.678 1.00 91.50 173 ALA A CA 1
ATOM 1340 C C . ALA A 1 173 ? -8.723 -1.400 22.826 1.00 91.50 173 ALA A C 1
ATOM 1342 O O . ALA A 1 173 ? -8.349 -0.397 23.443 1.00 91.50 173 ALA A O 1
ATOM 1343 N N . LEU A 1 174 ? -9.833 -2.062 23.168 1.00 87.12 174 LEU A N 1
ATOM 1344 C CA . LEU A 1 174 ? -10.716 -1.649 24.268 1.00 87.12 174 LEU A CA 1
ATOM 1345 C C . LEU A 1 174 ? -10.075 -1.812 25.652 1.00 87.12 174 LEU A C 1
ATOM 1347 O O . LEU A 1 174 ? -10.445 -1.102 26.591 1.00 87.12 174 LEU A O 1
ATOM 1351 N N . LEU A 1 175 ? -9.096 -2.710 25.775 1.00 86.50 175 LEU A N 1
ATOM 1352 C CA . LEU A 1 175 ? -8.357 -2.959 27.012 1.00 86.50 175 LEU A CA 1
ATOM 1353 C C . LEU A 1 175 ? -7.186 -1.988 27.218 1.00 86.50 175 LEU A C 1
ATOM 1355 O O . LEU A 1 175 ? -6.601 -1.962 28.298 1.00 86.50 175 LEU A O 1
ATOM 1359 N N . THR A 1 176 ? -6.843 -1.177 26.215 1.00 86.81 176 THR A N 1
ATOM 1360 C CA . THR A 1 176 ? -5.741 -0.210 26.314 1.00 86.81 176 THR A CA 1
ATOM 1361 C C . THR A 1 176 ? -6.119 1.013 27.147 1.00 86.81 176 THR A C 1
ATOM 1363 O O . THR A 1 176 ? -7.274 1.421 27.185 1.00 86.81 176 THR A O 1
ATOM 1366 N N . ASP A 1 177 ? -5.155 1.683 27.780 1.00 87.06 177 ASP A N 1
ATOM 1367 C CA . ASP A 1 177 ? -5.415 2.960 28.469 1.00 87.06 177 ASP A CA 1
ATOM 1368 C C . ASP A 1 177 ? -5.487 4.160 27.510 1.00 87.06 177 ASP A C 1
ATOM 1370 O O . ASP A 1 177 ? -5.963 5.234 27.877 1.00 87.06 177 ASP A O 1
ATOM 1374 N N . ASN A 1 178 ? -5.071 3.977 26.254 1.00 88.19 178 ASN A N 1
ATOM 1375 C CA . ASN A 1 178 ? -5.101 5.023 25.244 1.00 88.19 178 ASN A CA 1
ATOM 1376 C C . ASN A 1 178 ? -6.530 5.217 24.712 1.00 88.19 178 ASN A C 1
ATOM 1378 O O . ASN A 1 178 ? -7.080 4.362 24.018 1.00 88.19 178 ASN A O 1
ATOM 1382 N N . ILE A 1 179 ? -7.116 6.381 25.000 1.00 87.88 179 ILE A N 1
ATOM 1383 C CA . ILE A 1 179 ? -8.489 6.700 24.598 1.00 87.88 179 ILE A CA 1
ATOM 1384 C C . ILE A 1 179 ? -8.683 6.699 23.076 1.00 87.88 179 ILE A C 1
ATOM 1386 O O . ILE A 1 179 ? -9.730 6.266 22.606 1.00 87.88 179 ILE A O 1
ATOM 1390 N N . SER A 1 180 ? -7.676 7.112 22.298 1.00 88.62 180 SER A N 1
ATOM 1391 C CA . SER A 1 180 ? -7.735 7.076 20.832 1.00 88.62 180 SER A CA 1
ATOM 1392 C C . SER A 1 180 ? -7.827 5.640 20.329 1.00 88.62 180 SER A C 1
ATOM 1394 O O . SER A 1 180 ? -8.691 5.328 19.515 1.00 88.62 180 SER A O 1
ATOM 1396 N N . ILE A 1 181 ? -6.987 4.748 20.863 1.00 91.25 181 ILE A N 1
ATOM 1397 C CA . ILE A 1 181 ? -6.994 3.329 20.489 1.00 91.25 181 ILE A CA 1
ATOM 1398 C C . ILE A 1 181 ? -8.322 2.682 20.896 1.00 91.25 181 ILE A C 1
ATOM 1400 O O . ILE A 1 181 ? -8.941 2.011 20.075 1.00 91.25 181 ILE A O 1
ATOM 1404 N N . LYS A 1 182 ? -8.833 2.960 22.103 1.00 90.88 182 LYS A N 1
ATOM 1405 C CA . LYS A 1 182 ? -10.171 2.516 22.535 1.00 90.88 182 LYS A CA 1
ATOM 1406 C C . LYS A 1 182 ? -11.272 2.937 21.559 1.00 90.88 182 LYS A C 1
ATOM 1408 O O . LYS A 1 182 ? -12.088 2.108 21.161 1.00 90.88 182 LYS A O 1
ATOM 1413 N N . MET A 1 183 ? -11.289 4.207 21.149 1.00 88.81 183 MET A N 1
ATOM 1414 C CA . MET A 1 183 ? -12.272 4.720 20.188 1.00 88.81 183 MET A CA 1
ATOM 1415 C C . MET A 1 183 ? -12.129 4.058 18.812 1.00 88.81 183 MET A C 1
ATOM 1417 O O . MET A 1 183 ? -13.137 3.721 18.188 1.00 88.81 183 MET A O 1
ATOM 1421 N N . SER A 1 184 ? -10.898 3.810 18.358 1.00 90.25 184 SER A N 1
ATOM 1422 C CA . SER A 1 184 ? -10.624 3.031 17.145 1.00 90.25 184 SER A CA 1
ATOM 1423 C C . SER A 1 184 ? -11.145 1.593 17.265 1.00 90.25 184 SER A C 1
ATOM 1425 O O . SER A 1 184 ? -11.777 1.107 16.329 1.00 90.25 184 SER A O 1
ATOM 1427 N N . GLY A 1 185 ? -10.976 0.946 18.425 1.00 91.38 185 GLY A N 1
ATOM 1428 C CA . GLY A 1 185 ? -11.542 -0.368 18.762 1.00 91.38 185 GLY A CA 1
ATOM 1429 C C . GLY A 1 185 ? -13.062 -0.416 18.620 1.00 91.38 185 GLY A C 1
ATOM 1430 O O . GLY A 1 185 ? -13.594 -1.257 17.894 1.00 91.38 185 GLY A O 1
ATOM 1431 N N . LEU A 1 186 ? -13.765 0.541 19.234 1.00 88.88 186 LEU A N 1
ATOM 1432 C CA . LEU A 1 186 ? -15.222 0.681 19.098 1.00 88.88 186 LEU A CA 1
ATOM 1433 C C . LEU A 1 186 ? -15.639 0.878 17.634 1.00 88.88 186 LEU A C 1
ATOM 1435 O O . LEU A 1 186 ? -16.574 0.237 17.157 1.00 88.88 186 LEU A O 1
ATOM 1439 N N . SER A 1 187 ? -14.925 1.740 16.908 1.00 90.94 187 SER A N 1
ATOM 1440 C CA . SER A 1 187 ? -15.180 1.997 15.489 1.00 90.94 187 SER A CA 1
ATOM 1441 C C . SER A 1 187 ? -15.020 0.731 14.640 1.00 90.94 187 SER A C 1
ATOM 1443 O O . SER A 1 187 ? -15.877 0.438 13.805 1.00 90.94 187 SER A O 1
ATOM 1445 N N . LEU A 1 188 ? -13.974 -0.067 14.883 1.00 91.75 188 LEU A N 1
ATOM 1446 C CA . LEU A 1 188 ? -13.747 -1.323 14.167 1.00 91.75 188 LEU A CA 1
ATOM 1447 C C . LEU A 1 188 ? -14.830 -2.369 14.478 1.00 91.75 188 LEU A C 1
ATOM 1449 O O . LEU A 1 188 ? -15.305 -3.026 13.553 1.00 91.75 188 LEU A O 1
ATOM 1453 N N . HIS A 1 189 ? -15.308 -2.463 15.724 1.00 88.75 189 HIS A N 1
ATOM 1454 C CA . HIS A 1 189 ? -16.474 -3.293 16.059 1.00 88.75 189 HIS A CA 1
ATOM 1455 C C . HIS A 1 189 ? -17.730 -2.884 15.284 1.00 88.75 189 HIS A C 1
ATOM 1457 O O . HIS A 1 189 ? -18.416 -3.744 14.734 1.00 88.75 189 HIS A O 1
ATOM 1463 N N . CYS A 1 190 ? -18.014 -1.583 15.171 1.00 86.62 190 CYS A N 1
ATOM 1464 C CA . CYS A 1 190 ? -19.132 -1.106 14.354 1.00 86.62 190 CYS A CA 1
ATOM 1465 C C . CYS A 1 190 ? -18.988 -1.538 12.887 1.00 86.62 190 CYS A C 1
ATOM 1467 O O . CYS A 1 190 ? -19.971 -1.917 12.253 1.00 86.62 190 CYS A O 1
ATOM 1469 N N . LYS A 1 191 ? -17.769 -1.510 12.338 1.00 88.75 191 LYS A N 1
ATOM 1470 C CA . LYS A 1 191 ? -17.506 -1.937 10.956 1.00 88.75 191 LYS A CA 1
ATOM 1471 C C . LYS A 1 191 ? -17.696 -3.436 10.757 1.00 88.75 191 LYS A C 1
ATOM 1473 O O . LYS A 1 191 ? -18.279 -3.825 9.749 1.00 88.75 191 LYS A O 1
ATOM 1478 N N . LEU A 1 192 ? -17.276 -4.253 11.721 1.00 88.38 192 LEU A N 1
ATOM 1479 C CA . LEU A 1 192 ? -17.538 -5.693 11.728 1.00 88.38 192 LEU A CA 1
ATOM 1480 C C . LEU A 1 192 ? -19.049 -5.974 11.684 1.00 88.38 192 LEU A C 1
ATOM 1482 O O . LEU A 1 192 ? -19.515 -6.675 10.784 1.00 88.38 192 LEU A O 1
ATOM 1486 N N . LEU A 1 193 ? -19.823 -5.330 12.567 1.00 85.38 193 LEU A N 1
ATOM 1487 C CA . LEU A 1 193 ? -21.285 -5.464 12.612 1.00 85.38 193 LEU A CA 1
ATOM 1488 C C . LEU A 1 193 ? -21.943 -5.117 11.270 1.00 85.38 193 LEU A C 1
ATOM 1490 O O . LEU A 1 193 ? -22.786 -5.870 10.784 1.00 85.38 193 LEU A O 1
ATOM 1494 N N . VAL A 1 194 ? -21.531 -4.008 10.645 1.00 84.44 194 VAL A N 1
ATOM 1495 C CA . VAL A 1 194 ? -22.036 -3.592 9.324 1.00 84.44 194 VAL A CA 1
ATOM 1496 C C . VAL A 1 194 ? -21.679 -4.603 8.233 1.00 84.44 194 VAL A C 1
ATOM 1498 O O . VAL A 1 194 ? -22.490 -4.846 7.343 1.00 84.44 194 VAL A O 1
ATOM 1501 N N . ALA A 1 195 ? -20.509 -5.238 8.311 1.00 82.94 195 ALA A N 1
ATOM 1502 C CA . ALA A 1 195 ? -20.104 -6.296 7.388 1.00 82.94 195 ALA A CA 1
ATOM 1503 C C . ALA A 1 195 ? -20.837 -7.636 7.625 1.00 82.94 195 ALA A C 1
ATOM 1505 O O . ALA A 1 195 ? -20.516 -8.639 6.987 1.00 82.94 195 ALA A O 1
ATOM 1506 N N . GLY A 1 196 ? -21.815 -7.682 8.539 1.00 75.62 196 GLY A N 1
ATOM 1507 C CA . GLY A 1 196 ? -22.592 -8.883 8.850 1.00 75.62 196 GLY A CA 1
ATOM 1508 C C . GLY A 1 196 ? -21.784 -9.955 9.584 1.00 75.62 196 GLY A C 1
ATOM 1509 O O . GLY A 1 196 ? -22.169 -11.125 9.596 1.00 75.62 196 GLY A O 1
ATOM 1510 N N . LYS A 1 197 ? -20.646 -9.579 10.177 1.00 68.44 197 LYS A N 1
ATOM 1511 C CA . LYS A 1 197 ? -19.763 -10.470 10.930 1.00 68.44 197 LYS A CA 1
ATOM 1512 C C . LYS A 1 197 ? -19.579 -9.929 12.341 1.00 68.44 197 LYS A C 1
ATOM 1514 O O . LYS A 1 197 ? -19.283 -8.763 12.543 1.00 68.44 197 LYS A O 1
ATOM 1519 N N . GLY A 1 198 ? -19.734 -10.793 13.338 1.00 57.56 198 GLY A N 1
ATOM 1520 C CA . GLY A 1 198 ? -19.353 -10.448 14.704 1.00 57.56 198 GLY A CA 1
ATOM 1521 C C . GLY A 1 198 ? -20.435 -9.797 15.558 1.00 57.56 198 GLY A C 1
ATOM 1522 O O . GLY A 1 198 ? -20.083 -8.999 16.412 1.00 57.56 198 GLY A O 1
ATOM 1523 N N . ILE A 1 199 ? -21.712 -10.171 15.406 1.00 63.28 199 ILE A N 1
ATOM 1524 C CA . ILE A 1 199 ? -22.704 -9.923 16.473 1.00 63.28 199 ILE A CA 1
ATOM 1525 C C . ILE A 1 199 ? -22.262 -10.660 17.746 1.00 63.28 199 ILE A C 1
ATOM 1527 O O . ILE A 1 199 ? -21.982 -10.012 18.746 1.00 63.28 199 ILE A O 1
ATOM 1531 N N . GLU A 1 200 ? -22.043 -11.977 17.667 1.00 63.84 200 GLU A N 1
ATOM 1532 C CA . GLU A 1 200 ? -21.580 -12.792 18.807 1.00 63.84 200 GLU A CA 1
ATOM 1533 C C . GLU A 1 200 ? -20.215 -12.325 19.350 1.00 63.84 200 GLU A C 1
ATOM 1535 O O . GLU A 1 200 ? -19.978 -12.272 20.555 1.00 63.84 200 GLU A O 1
ATOM 1540 N N . SER A 1 201 ? -19.307 -11.930 18.451 1.00 61.59 201 SER A N 1
ATOM 1541 C CA . SER A 1 201 ? -17.989 -11.416 18.834 1.00 61.59 201 SER A CA 1
ATOM 1542 C C . SER A 1 201 ? -18.055 -10.024 19.466 1.00 61.59 201 SER A C 1
ATOM 1544 O O . SER A 1 201 ? -17.324 -9.770 20.423 1.00 61.59 201 SER A O 1
ATOM 1546 N N . ALA A 1 202 ? -18.894 -9.123 18.948 1.00 59.78 202 ALA A N 1
ATOM 1547 C CA . ALA A 1 202 ? -19.095 -7.809 19.538 1.00 59.78 202 ALA A CA 1
ATOM 1548 C C . ALA A 1 202 ? -19.761 -7.944 20.908 1.00 59.78 202 ALA A C 1
ATOM 1550 O O . ALA A 1 202 ? -19.301 -7.308 21.846 1.00 59.78 202 ALA A O 1
ATOM 1551 N N . GLU A 1 203 ? -20.773 -8.804 21.056 1.00 66.75 203 GLU A N 1
ATOM 1552 C CA . GLU A 1 203 ? -21.415 -9.096 22.344 1.00 66.75 203 GLU A CA 1
ATOM 1553 C C . GLU A 1 203 ? -20.402 -9.595 23.379 1.00 66.75 203 GLU A C 1
ATOM 1555 O O . GLU A 1 203 ? -20.299 -9.011 24.458 1.00 66.75 203 GLU A O 1
ATOM 1560 N N . SER A 1 204 ? -19.578 -10.591 23.034 1.00 68.31 204 SER A N 1
ATOM 1561 C CA . SER A 1 204 ? -18.533 -11.092 23.936 1.00 68.31 204 SER A CA 1
ATOM 1562 C C . SER A 1 204 ? -17.503 -10.014 24.299 1.00 68.31 204 SER A C 1
ATOM 1564 O O . SER A 1 204 ? -17.099 -9.921 25.459 1.00 68.31 204 SER A O 1
ATOM 1566 N N . ALA A 1 205 ? -17.080 -9.184 23.340 1.00 62.34 205 ALA A N 1
ATOM 1567 C CA . ALA A 1 205 ? -16.138 -8.093 23.594 1.00 62.34 205 ALA A CA 1
ATOM 1568 C C . ALA A 1 205 ? -16.756 -7.001 24.486 1.00 62.34 205 ALA A C 1
ATOM 1570 O O . ALA A 1 205 ? -16.121 -6.540 25.435 1.00 62.34 205 ALA A O 1
ATOM 1571 N N . PHE A 1 206 ? -18.016 -6.627 24.241 1.00 66.94 206 PHE A N 1
ATOM 1572 C CA . PHE A 1 206 ? -18.758 -5.694 25.089 1.00 66.94 206 PHE A CA 1
ATOM 1573 C C . PHE A 1 206 ? -18.920 -6.236 26.510 1.00 66.94 206 PHE A C 1
ATOM 1575 O O . PHE A 1 206 ? -18.723 -5.488 27.469 1.00 66.94 206 PHE A O 1
ATOM 1582 N N . GLU A 1 207 ? -19.225 -7.525 26.672 1.00 76.19 207 GLU A N 1
ATOM 1583 C CA . GLU A 1 207 ? -19.304 -8.159 27.986 1.00 76.19 207 GLU A CA 1
ATOM 1584 C C . GLU A 1 207 ? -17.977 -8.111 28.748 1.00 76.19 207 GLU A C 1
ATOM 1586 O O . GLU A 1 207 ? -17.969 -7.800 29.942 1.00 76.19 207 GLU A O 1
ATOM 1591 N N . GLU A 1 208 ? -16.854 -8.428 28.098 1.00 72.00 208 GLU A N 1
ATOM 1592 C CA . GLU A 1 208 ? -15.538 -8.375 28.742 1.00 72.00 208 GLU A CA 1
ATOM 1593 C C . GLU A 1 208 ? -15.159 -6.954 29.151 1.00 72.00 208 GLU A C 1
ATOM 1595 O O . GLU A 1 208 ? -14.712 -6.736 30.283 1.00 72.00 208 GLU A O 1
ATOM 1600 N N . VAL A 1 209 ? -15.408 -5.974 28.281 1.00 67.81 209 VAL A N 1
ATOM 1601 C CA . VAL A 1 209 ? -15.174 -4.560 28.590 1.00 67.81 209 VAL A CA 1
ATOM 1602 C C . VAL A 1 209 ? -16.030 -4.119 29.769 1.00 67.81 209 VAL A C 1
ATOM 1604 O O . VAL A 1 209 ? -15.497 -3.562 30.728 1.00 67.81 209 VAL A O 1
ATOM 1607 N N . LEU A 1 210 ? -17.327 -4.440 29.771 1.00 74.94 210 LEU A N 1
ATOM 1608 C CA . LEU A 1 210 ? -18.224 -4.143 30.889 1.00 74.94 210 LEU A CA 1
ATOM 1609 C C . LEU A 1 210 ? -17.737 -4.791 32.191 1.00 74.94 210 LEU A C 1
ATOM 1611 O O . LEU A 1 210 ? -17.676 -4.119 33.224 1.00 74.94 210 LEU A O 1
ATOM 1615 N N . LYS A 1 211 ? -17.330 -6.068 32.164 1.00 79.69 211 LYS A N 1
ATOM 1616 C CA . LYS A 1 211 ? -16.757 -6.765 33.332 1.00 79.69 211 LYS A CA 1
ATOM 1617 C C . LYS A 1 211 ? -15.496 -6.056 33.839 1.00 79.69 211 LYS A C 1
ATOM 1619 O O . LYS A 1 211 ? -15.359 -5.853 35.051 1.00 79.69 211 LYS A O 1
ATOM 1624 N N . GLY A 1 212 ? -14.605 -5.643 32.938 1.00 75.94 212 GLY A N 1
ATOM 1625 C CA . GLY A 1 212 ? -13.392 -4.883 33.248 1.00 75.94 212 GLY A CA 1
ATOM 1626 C C . GLY A 1 212 ? -13.690 -3.529 33.897 1.00 75.94 212 GLY A C 1
ATOM 1627 O O . GLY A 1 212 ? -13.176 -3.236 34.982 1.00 75.94 212 GLY A O 1
ATOM 1628 N N . THR A 1 213 ? -14.585 -2.740 33.300 1.00 72.75 213 THR A N 1
ATOM 1629 C CA . THR A 1 213 ? -15.012 -1.431 33.817 1.00 72.75 213 THR A CA 1
ATOM 1630 C C . THR A 1 213 ? -15.671 -1.555 35.190 1.00 72.75 213 THR A C 1
ATOM 1632 O O . THR A 1 213 ? -15.325 -0.821 36.117 1.00 72.75 213 THR A O 1
ATOM 1635 N N . VAL A 1 214 ? -16.562 -2.534 35.377 1.00 76.94 214 VAL A N 1
ATOM 1636 C CA . VAL A 1 214 ? -17.200 -2.806 36.675 1.00 76.94 214 VAL A CA 1
ATOM 1637 C C . VAL A 1 214 ? -16.158 -3.178 37.733 1.00 76.94 214 VAL A C 1
ATOM 1639 O O . VAL A 1 214 ? -16.255 -2.736 38.881 1.00 76.94 214 VAL A O 1
ATOM 1642 N N . LYS A 1 215 ? -15.137 -3.966 37.379 1.00 82.12 215 LYS A N 1
ATOM 1643 C CA . LYS A 1 215 ? -14.044 -4.329 38.294 1.00 82.12 215 LYS A CA 1
ATOM 1644 C C . LYS A 1 215 ? -13.218 -3.106 38.707 1.00 82.12 215 LYS A C 1
ATOM 1646 O O . LYS A 1 215 ? -12.934 -2.958 39.898 1.00 82.12 215 LYS A O 1
ATOM 1651 N N . GLN A 1 216 ? -12.877 -2.224 37.767 1.00 75.56 216 GLN A N 1
ATOM 1652 C CA . GLN A 1 216 ? -12.176 -0.967 38.057 1.00 75.56 216 GLN A CA 1
ATOM 1653 C C . GLN A 1 216 ? -13.000 -0.053 38.973 1.00 75.56 216 GLN A C 1
ATOM 1655 O O . GLN A 1 216 ? -12.488 0.388 40.002 1.00 75.56 216 GLN A O 1
ATOM 1660 N N . LEU A 1 217 ? -14.289 0.148 38.676 1.00 75.81 217 LEU A N 1
ATOM 1661 C CA . LEU A 1 217 ? -15.205 0.932 39.514 1.00 75.81 217 LEU A CA 1
ATOM 1662 C C . LEU A 1 217 ? -15.278 0.386 40.945 1.00 75.81 217 LEU A C 1
ATOM 1664 O O . LEU A 1 217 ? -15.121 1.140 41.904 1.00 75.81 217 LEU A O 1
ATOM 1668 N N . LYS A 1 218 ? -15.428 -0.936 41.111 1.00 83.56 218 LYS A N 1
ATOM 1669 C CA . LYS A 1 218 ? -15.429 -1.581 42.437 1.00 83.56 218 LYS A CA 1
ATOM 1670 C C . LYS A 1 218 ? -14.129 -1.339 43.206 1.00 83.56 218 LYS A C 1
ATOM 1672 O O . LYS A 1 218 ? -14.168 -1.165 44.423 1.00 83.56 218 LYS A O 1
ATOM 1677 N N . SER A 1 219 ? -12.984 -1.348 42.522 1.00 83.69 219 SER A N 1
ATOM 1678 C CA . SER A 1 219 ? -11.691 -1.038 43.140 1.00 83.69 219 SER A CA 1
ATOM 1679 C C . SER A 1 219 ? -11.629 0.416 43.610 1.00 83.69 219 SER A C 1
ATOM 1681 O O . SER A 1 219 ? -11.211 0.675 44.737 1.00 83.69 219 SER A O 1
ATOM 1683 N N . HIS A 1 220 ? -12.098 1.349 42.780 1.00 81.81 220 HIS A N 1
ATOM 1684 C CA . HIS A 1 220 ? -12.095 2.779 43.080 1.00 81.81 220 HIS A CA 1
ATOM 1685 C C . HIS A 1 220 ? -13.002 3.116 44.275 1.00 81.81 220 HIS A C 1
ATOM 1687 O O . HIS A 1 220 ? -12.576 3.785 45.212 1.00 81.81 220 HIS A O 1
ATOM 1693 N N . VAL A 1 221 ? -14.217 2.554 44.313 1.00 84.00 221 VAL A N 1
ATOM 1694 C CA . VAL A 1 221 ? -15.143 2.703 45.451 1.00 84.00 221 VAL A CA 1
ATOM 1695 C C . VAL A 1 221 ? -14.517 2.177 46.745 1.00 84.00 221 VAL A C 1
ATOM 1697 O O . VAL A 1 221 ? -14.562 2.851 47.769 1.00 84.00 221 VAL A O 1
ATOM 1700 N N . LYS A 1 222 ? -13.859 1.007 46.714 1.00 87.25 222 LYS A N 1
ATOM 1701 C CA . LYS A 1 222 ? -13.159 0.470 47.895 1.00 87.25 222 LYS A CA 1
ATOM 1702 C C . LYS A 1 222 ? -12.030 1.375 48.390 1.00 87.25 222 LYS A C 1
ATOM 1704 O O . LYS A 1 222 ? -11.776 1.396 49.592 1.00 87.25 222 LYS A O 1
ATOM 1709 N N . GLN A 1 223 ? -11.322 2.058 47.493 1.00 85.50 223 GLN A N 1
ATOM 1710 C CA . GLN A 1 223 ? -10.276 3.007 47.875 1.00 85.50 223 GLN A CA 1
ATOM 1711 C C . GLN A 1 223 ? -10.876 4.240 48.552 1.00 85.50 223 GLN A C 1
ATOM 1713 O O . GLN A 1 223 ? -10.422 4.588 49.639 1.00 85.50 223 GLN A O 1
ATOM 1718 N N . LEU A 1 224 ? -11.935 4.823 47.981 1.00 80.38 224 LEU A N 1
ATOM 1719 C CA . LEU A 1 224 ? -12.644 5.967 48.567 1.00 80.38 224 LEU A CA 1
ATOM 1720 C C . LEU A 1 224 ? -13.190 5.640 49.965 1.00 80.38 224 LEU A C 1
ATOM 1722 O O . LEU A 1 224 ? -12.861 6.327 50.925 1.00 80.38 224 LEU A O 1
ATOM 1726 N N . CYS A 1 225 ? -13.885 4.509 50.125 1.00 78.06 225 CYS A N 1
ATOM 1727 C CA . CYS A 1 225 ? -14.419 4.097 51.429 1.00 78.06 225 CYS A CA 1
ATOM 1728 C C . CYS A 1 225 ? -13.338 3.806 52.490 1.00 78.06 225 CYS A C 1
ATOM 1730 O O . CYS A 1 225 ? -13.637 3.784 53.679 1.00 78.06 225 CYS A O 1
ATOM 1732 N N . ARG A 1 226 ? -12.085 3.536 52.093 1.00 76.00 226 ARG A N 1
ATOM 1733 C CA . ARG A 1 226 ? -10.960 3.36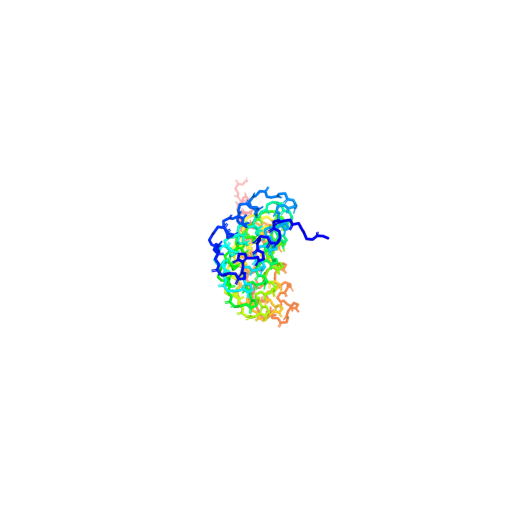0 53.030 1.00 76.00 226 ARG A CA 1
ATOM 1734 C C . ARG A 1 226 ? -10.306 4.680 53.431 1.00 76.00 226 ARG A C 1
ATOM 1736 O O . ARG A 1 226 ? -9.660 4.710 54.477 1.00 76.00 226 ARG A O 1
ATOM 1743 N N . TYR A 1 227 ? -10.435 5.724 52.615 1.00 59.62 227 TYR A N 1
ATOM 1744 C CA . TYR A 1 227 ? -9.944 7.062 52.940 1.00 59.62 227 TYR A CA 1
ATOM 1745 C C . TYR A 1 227 ? -10.821 7.737 54.004 1.00 59.62 227 TYR A C 1
ATOM 1747 O O . TYR A 1 227 ? -10.270 8.302 54.941 1.00 59.62 227 TYR A O 1
ATOM 1755 N N . ASP A 1 228 ? -12.144 7.549 53.950 1.00 56.91 228 ASP A N 1
ATOM 1756 C CA . ASP A 1 228 ? -13.088 8.120 54.931 1.00 56.91 228 ASP A CA 1
ATOM 1757 C C . ASP A 1 228 ? -12.979 7.522 56.351 1.00 56.91 228 ASP A C 1
ATOM 1759 O O . ASP A 1 228 ? -13.505 8.085 57.303 1.00 56.91 228 ASP A O 1
ATOM 1763 N N . LEU A 1 229 ? -12.289 6.387 56.523 1.00 53.22 229 LEU A N 1
ATOM 1764 C CA . LEU A 1 229 ? -12.073 5.739 57.830 1.00 53.22 229 LEU A CA 1
ATOM 1765 C C . LEU A 1 229 ? -10.735 6.117 58.492 1.00 53.22 229 LEU A C 1
ATOM 1767 O O . LEU A 1 229 ? -10.405 5.582 59.551 1.00 53.22 229 LEU A O 1
ATOM 1771 N N . LYS A 1 230 ? -9.926 6.972 57.851 1.00 53.22 230 LYS A N 1
ATOM 1772 C CA . LYS A 1 230 ? -8.601 7.395 58.341 1.00 53.22 230 LYS A CA 1
ATOM 1773 C C . LYS A 1 230 ? -8.504 8.891 58.681 1.00 53.22 230 LYS A C 1
ATOM 1775 O O . LYS A 1 230 ? -7.418 9.331 59.058 1.00 53.22 230 LYS A O 1
ATOM 1780 N N . THR A 1 231 ? -9.599 9.638 58.568 1.00 48.81 231 THR A N 1
ATOM 1781 C CA . THR A 1 231 ? -9.774 11.017 59.068 1.00 48.81 231 THR A CA 1
ATOM 1782 C C . THR A 1 231 ? -10.646 11.018 60.305 1.00 48.81 231 THR A C 1
ATOM 1784 O O . THR A 1 231 ? -10.283 11.735 61.260 1.00 48.81 231 THR A O 1
#

Radius of gyration: 24.67 Å; chains: 1; bounding box: 44×29×94 Å

Secondary structure (DSSP, 8-state):
---HHHHHHHHHHHTT--HHHHHHHHHHHHHT-SHHHHHHHHHHHHHHHTTT-SHHHHHHHHHHHHT-S-HHHHHHHHHHHHHHHHTT-SHHHHHHHHHHHHT-S-HHHHHHHHHHHHHHHTTT-SHHHHHHHHHHHHT-S-HHHHHHHHHHHHHHHHTT--HHHHHHHHHHHHTSS-HHHHHHHHHHHHHHHHTT--HHHHHHHHHHHHHHHHHHHHHHHHHHHHHTT--

Sequence (231 aa):
MKDAISVLLDGLFDAAQGFEEIEKIAADLFTAGNLNSLQTSKSLYEKLVSRGKGRQSAVEAAKKGILSDDYETRNISRWLFNKLFEDKFGYKEAIEAITLGFLNEDIMISGSARELSEKLFAHGLGIDEGIQAACQGFLNPGLLVQNSARLLFEKLFNYGYGFNEATRMAGEALLTDNISIKMSGLSLHCKLLVAGKGIESAESAFEEVLKGTVKQLKSHVKQLCRYDLKT